Protein 2YD4 (pdb70)

Organism: Gallus gallus (NCBI:txid9031)

Sequence (203 aa):
ESPPVFIKKKPVDQIGVSSGGVASFVCCQATTGDPKPRVTTWNKKGKKVNSQRFETIEFDESAGAVLRIIQPLRTPRDENIIYECCVAQNPHGEVTVHAKLTVLRREDQLPPGFPNNIDMGPQLKVVERTRTATMLLCCAASGNPDPEITWFKKDFLPVDPSTSNGRIKQLRSGGLQIIESSEETDQGKYECCVASNSAGVRYSSPANLYVRVGTKHH

InterPro domains:
  IPR000242 Tyrosine-specific protein phosphatase, PTPase domain [PF00102] (984-1215)
  IPR000242 Tyrosine-specific protein phosphatase, PTPase domain [PF00102] (1273-1506)
  IPR000242 Tyrosine-specific protein phosphatase, PTPase domain [PR00700] (1013-1020)
  IPR000242 Tyrosine-specific protein phosphatase, PTPase domain [PR00700] (1029-1049)
  IPR000242 Tyrosine-specific protein phosphatase, PTPase domain [PR00700] (1113-1130)
  IPR000242 Tyrosine-specific protein phosphat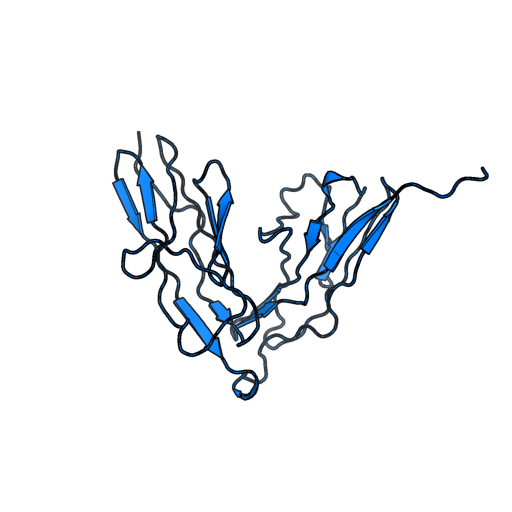ase, PTPase domain [PR00700] (1152-1170)
  IPR000242 Tyrosine-specific protein phosphatase, PTPase domain [PR00700] (1183-1198)
  IPR000242 Tyrosine-specific protein phosphatase, PTPase domain [PR00700] (1199-1209)
  IPR000242 Tyrosine-specific protein phosphatase, PTPase domain [PS50055] (961-1216)
  IPR000242 Tyrosine-specific protein phosphatase, PTPase domain [PS50055] (1248-1507)
  IPR000242 Tyrosine-specific protein phosphatase, PTPase domain [SM00194] (960-1218)
  IPR000242 Tyrosine-specific protein phosphatase, PTPase domain [SM00194] (1247-1509)
  IPR000387 Tyrosine-specific protein phosphatases domain [PS50056] (1136-1207)
  IPR000387 Tyrosine-specific protein phosphatases domain [PS50056] (1425-1498)
  IPR003595 Protein-tyrosine phosphatase, catalytic [SM00404] (1114-1215)
  IPR003595 Protein-tyrosine phosphatase, catalytic [SM00404] (1403-1506)
  IPR003598 Immunoglobulin subtype 2 [SM00408] (44-113)
  IPR003598 Immunoglobulin subtype 2 [SM00408] (146-213)
  IPR003598 Immunoglobulin subtype 2 [SM00408] (247-308)
  IPR003599 Immunoglobulin domain subtype [SM00409] (38-124)

B-factor: mean 21.72, std 9.52, range [9.99, 64.14]

Solvent-accessible surface area: 11300 Å² total; per-residue (Å²): 166,44,70,8,90,34,104,85,128,10,113,82,29,60,0,7,40,46,18,8,0,10,2,27,0,23,2,64,16,78,64,96,5,129,10,41,2,24,73,151,58,152,140,10,118,63,179,42,20,80,49,26,121,50,55,144,32,0,0,5,0,0,6,0,69,42,0,97,41,105,180,2,66,38,94,1,37,0,18,0,64,14,104,79,28,115,56,56,17,103,2,106,1,36,3,34,114,105,120,89,40,55,150,12,10,0,63,33,86,99,21,7,144,112,51,79,12,49,110,71,144,69,2,35,3,95,3,41,30,50,21,112,75,124,21,122,29,66,3,15,52,66,42,57,62,28,77,34,104,99,18,148,65,86,29,111,68,51,251,96,2,2,0,31,0,99,46,0,53,99,110,4,69,19,71,2,2,0,5,0,36,23,97,21,6,4,39,22,7,88,70,4,56,2,100,26,118,116,24,131,176,167,196

Nearest PDB structures (foldseek):
  2yd4-assembly1_A  TM=1.005E+00  e=1.988E-41  Gallus gallus
  2yd2-assembly1_A  TM=9.790E-01  e=3.067E-35  Homo sapiens
  3pxh-assembly1_A  TM=9.618E-01  e=5.107E-33  Mus musculus
  4pbx-assembly1_A  TM=9.703E-01  e=3.544E-33  Homo sapiens
  5xnp-assembly1_E  TM=9.482E-01  e=4.314E-31  Homo sapiens

Foldseek 3Di:
DFWKDKPAAWEAFEEEAQFKDKTKTAIQTVVGKAKAKDAPPHGDDDPQWDWDADDVRRMIMIMGGRDDPPVPFGKMWIWIDDPVDIDIHIYTYHYHYPVRQDQFPKDFPDFFAAAEEAFFAKDKTATAMGGVVGWDKWKDWQNHTDDCVPVVNQWDADPRGIIMGHGDDQVPWTKMWMWTDDPRGIGIDDIYTYHYDHDDDPD

Radius of gyration: 18.55 Å; Cα contacts (8 Å, |Δi|>4): 584; chains: 1; bounding box: 55×55×38 Å

Secondary structure (DSSP, 8-state):
-EEEEEEE----EEEETTS-EEEEEEEEEESPPEEEEEETTEE--SSSEEEEEEGGGTEEEEEE-S--TTTT-EEEEEEEEETTEEEEEEEEEEEE-GGG--TTS-EEEE----EEEETTS-EEE--EEE-SSPPEEEEEETTEE--GGGTTTSEEE-TTS-EEESS--GGG-EEEEEEEEETTEEEEPPPEEEEEEPPP---

CATH classification: 2.60.40.10 (+1 more: 2.60.40.10)

Structure (mmCIF, N/CA/C/O backbone):
data_2YD4
#
_entry.id   2YD4
#
_cell.length_a   104.745
_cell.length_b   104.745
_cell.length_c   94.610
_cell.angle_alpha   90.00
_cell.angle_beta   90.00
_cell.angle_gamma   90.00
#
_symmetry.space_group_name_H-M   'I 41 2 2'
#
loop_
_entity.id
_entity.type
_entity.pdbx_description
1 polymer 'PROTEIN-TYROSINE PHOSPHATASE CRYPALPHA1 ISOFORM'
2 non-polymer 'CHLORIDE ION'
3 non-polymer 'TRIETHYLENE GLYCOL'
4 non-polymer DI(HYDROXYETHYL)ETHER
5 non-polymer 'SULFATE ION'
6 water water
#
loop_
_atom_site.group_PDB
_atom_site.id
_atom_site.type_symbol
_atom_site.label_atom_id
_atom_site.label_alt_id
_atom_site.label_comp_id
_atom_site.label_asym_id
_atom_site.label_entity_id
_atom_site.label_seq_id
_atom_site.pdbx_PDB_ins_code
_atom_site.Cartn_x
_atom_site.Cartn_y
_atom_site.Cartn_z
_atom_site.occupancy
_atom_site.B_iso_or_equiv
_atom_site.auth_seq_id
_atom_site.auth_comp_id
_atom_site.auth_asym_id
_atom_site.auth_atom_id
_atom_site.pdbx_PDB_model_num
ATOM 1 N N . GLU A 1 4 ? -7.716 10.402 13.396 1.00 29.16 29 GLU A N 1
ATOM 2 C CA . GLU A 1 4 ? -6.794 9.843 14.429 1.00 26.65 29 GLU A CA 1
ATOM 3 C C . GLU A 1 4 ? -6.251 8.507 13.967 1.00 25.33 29 GLU A C 1
ATOM 4 O O . GLU A 1 4 ? -6.885 7.792 13.183 1.00 28.38 29 GLU A O 1
ATOM 10 N N . SER A 1 5 ? -5.096 8.126 14.487 1.00 20.85 30 SER A N 1
ATOM 11 C CA . SER A 1 5 ? -4.625 6.763 14.327 1.00 20.47 30 SER A CA 1
ATOM 12 C C . SER A 1 5 ? -3.489 6.451 15.299 1.00 17.57 30 SER A C 1
ATOM 13 O O . SER A 1 5 ? -2.739 7.352 15.667 1.00 17.58 30 SER A O 1
ATOM 16 N N . PRO A 1 6 ? -3.390 5.192 15.774 1.00 16.21 31 PRO A N 1
ATOM 17 C CA . PRO A 1 6 ? -2.287 4.812 16.655 1.00 14.78 31 PRO A CA 1
ATOM 18 C C . PRO A 1 6 ? -0.950 4.706 15.918 1.00 13.81 31 PRO A C 1
ATOM 19 O O . PRO A 1 6 ? -0.912 4.764 14.681 1.00 14.08 31 PRO A O 1
ATOM 23 N N . PRO A 1 7 ? 0.134 4.513 16.660 1.00 13.09 32 PRO A N 1
ATOM 24 C CA . PRO A 1 7 ? 1.428 4.408 15.992 1.00 12.62 32 PRO A CA 1
ATOM 25 C C . PRO A 1 7 ? 1.581 3.157 15.116 1.00 13.45 32 PRO A C 1
ATOM 26 O O . PRO A 1 7 ? 1.061 2.083 15.445 1.00 13.75 32 PRO A O 1
ATOM 30 N N . VAL A 1 8 ? 2.289 3.328 13.996 1.00 13.72 33 VAL A N 1
ATOM 31 C CA . VAL A 1 8 ? 2.674 2.271 13.070 1.00 15.21 33 VAL A CA 1
ATOM 32 C C . VAL A 1 8 ? 4.144 2.476 12.752 1.00 14.82 33 VAL A C 1
ATOM 33 O O . VAL A 1 8 ? 4.560 3.603 12.485 1.00 14.00 33 VAL A O 1
ATOM 37 N N . PHE A 1 9 ? 4.925 1.409 12.792 1.00 14.44 34 PHE A N 1
ATOM 38 C CA . PHE A 1 9 ? 6.350 1.522 12.449 1.00 14.19 34 PHE A CA 1
ATOM 39 C C . PHE A 1 9 ? 6.527 1.609 10.937 1.00 15.64 34 PHE A C 1
ATOM 40 O O . PHE A 1 9 ? 5.955 0.821 10.182 1.00 17.79 34 PHE A O 1
ATOM 48 N N . ILE A 1 10 ? 7.310 2.596 10.497 1.00 15.34 35 ILE A N 1
ATOM 49 C CA . ILE A 1 10 ? 7.670 2.736 9.094 1.00 16.55 35 ILE A CA 1
ATOM 50 C C . ILE A 1 10 ? 9.126 2.342 8.813 1.00 17.20 35 ILE A C 1
ATOM 51 O O . ILE A 1 10 ? 9.458 2.032 7.676 1.00 19.20 35 ILE A O 1
ATOM 56 N N . LYS A 1 11 ? 9.976 2.393 9.834 1.00 16.79 36 LYS A N 1
ATOM 57 C CA A LYS A 1 11 ? 11.298 1.763 9.780 0.50 17.38 36 LYS A CA 1
ATOM 58 C CA B LYS A 1 11 ? 11.299 1.776 9.783 0.50 16.82 36 LYS A CA 1
ATOM 59 C C . LYS A 1 11 ? 11.417 0.875 10.994 1.00 16.69 36 LYS A C 1
ATOM 60 O O . LYS A 1 11 ? 11.394 1.364 12.120 1.00 15.48 36 LYS A O 1
ATOM 71 N N . LYS A 1 12 ? 11.536 -0.434 10.744 1.00 17.15 37 LYS A N 1
ATOM 72 C CA . LYS A 1 12 ? 11.704 -1.419 11.800 1.00 17.69 37 LYS A CA 1
ATOM 73 C C . LYS A 1 12 ? 13.179 -1.745 11.888 1.00 17.15 37 LYS A C 1
ATOM 74 O O . LYS A 1 12 ? 13.804 -2.005 10.868 1.00 17.84 37 LYS A O 1
ATOM 80 N N . PRO A 1 13 ? 13.718 -1.777 13.107 1.00 16.60 38 PRO A N 1
ATOM 81 C CA . PRO A 1 13 ? 15.143 -2.086 13.239 1.00 16.83 38 PRO A CA 1
ATOM 82 C C . PRO A 1 13 ? 15.500 -3.514 12.888 1.00 19.27 38 PRO A C 1
ATOM 83 O O . PRO A 1 13 ? 14.710 -4.430 13.088 1.00 20.43 38 PRO A O 1
ATOM 87 N N . VAL A 1 14 ? 16.715 -3.670 12.383 1.00 19.65 39 VAL A N 1
ATOM 88 C CA . VAL A 1 14 ? 17.234 -4.914 11.844 1.00 22.31 39 VAL A CA 1
ATOM 89 C C . VAL A 1 14 ? 18.258 -5.494 12.827 1.00 22.03 39 VAL A C 1
ATOM 90 O O . VAL A 1 14 ? 18.961 -4.735 13.496 1.00 21.14 39 VAL A O 1
ATOM 94 N N . ASP A 1 15 ? 18.320 -6.816 12.945 1.00 22.81 40 ASP A N 1
ATOM 95 C CA . ASP A 1 15 ? 19.285 -7.451 13.854 1.00 23.50 40 ASP A CA 1
ATOM 96 C C . ASP A 1 15 ? 20.706 -7.107 13.407 1.00 23.81 40 ASP A C 1
ATOM 97 O O . ASP A 1 15 ? 20.952 -6.791 12.239 1.00 23.86 40 ASP A O 1
ATOM 102 N N . GLN A 1 16 ? 21.640 -7.122 14.342 1.00 21.91 41 GLN A N 1
ATOM 103 C CA . GLN A 1 16 ? 23.030 -6.808 14.031 1.00 21.56 41 GLN A CA 1
ATOM 104 C C . GLN A 1 16 ? 23.943 -7.847 14.666 1.00 20.74 41 GLN A C 1
ATOM 105 O O . GLN A 1 16 ? 23.806 -8.154 15.853 1.00 19.83 41 GLN A O 1
ATOM 111 N N . ILE A 1 17 ? 24.868 -8.371 13.871 1.00 20.05 42 ILE A N 1
ATOM 112 C CA . ILE A 1 17 ? 25.986 -9.149 14.360 1.00 20.15 42 ILE A CA 1
ATOM 113 C C . ILE A 1 17 ? 27.237 -8.279 14.183 1.00 19.79 42 ILE A C 1
ATOM 114 O O . ILE A 1 17 ? 27.757 -8.157 13.088 1.00 20.24 42 ILE A O 1
ATOM 119 N N . GLY A 1 18 ? 27.716 -7.686 15.261 1.00 19.28 43 GLY A N 1
ATOM 120 C CA . GLY A 1 18 ? 28.893 -6.794 15.184 1.00 19.11 43 GLY A CA 1
ATOM 121 C C . GLY A 1 18 ? 30.152 -7.413 15.750 1.00 20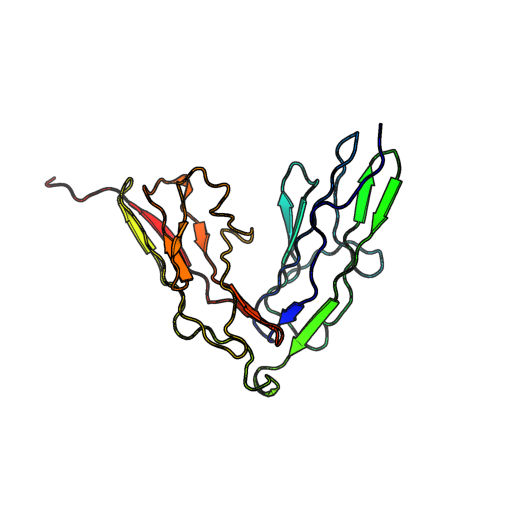.30 43 GLY A C 1
ATOM 122 O O . GLY A 1 18 ? 30.178 -8.585 16.144 1.00 20.75 43 GLY A O 1
ATOM 123 N N . VAL A 1 19 ? 31.218 -6.618 15.764 1.00 19.69 44 VAL A N 1
ATOM 124 C CA . VAL A 1 19 ? 32.531 -7.089 16.208 1.00 20.66 44 VAL A CA 1
ATOM 125 C C . VAL A 1 19 ? 32.970 -6.282 17.433 1.00 19.77 44 VAL A C 1
ATOM 126 O O . VAL A 1 19 ? 32.823 -5.054 17.472 1.00 18.64 44 VAL A O 1
ATOM 130 N N A SER A 1 20 ? 33.501 -6.983 18.431 0.50 20.74 45 SER A N 1
ATOM 131 N N B SER A 1 20 ? 33.488 -6.970 18.445 0.50 20.87 45 SER A N 1
ATOM 132 C CA A SER A 1 20 ? 33.999 -6.357 19.653 0.50 20.89 45 SER A CA 1
ATOM 133 C CA B SER A 1 20 ? 33.896 -6.294 19.671 0.50 21.01 45 SER A CA 1
ATOM 134 C C A SER A 1 20 ? 34.930 -5.186 19.317 0.50 20.70 45 SER A C 1
ATOM 135 C C B SER A 1 20 ? 34.907 -5.195 19.339 0.50 20.83 45 SER A C 1
ATOM 136 O O A SER A 1 20 ? 35.788 -5.313 18.440 0.50 21.10 45 SER A O 1
ATOM 137 O O B SER A 1 20 ? 35.793 -5.380 18.499 0.50 21.28 45 SER A O 1
ATOM 142 N N . GLY A 1 21 ? 34.733 -4.052 19.995 1.00 20.09 46 GLY A N 1
ATOM 143 C CA . GLY A 1 21 ? 35.519 -2.858 19.740 1.00 20.55 46 GLY A CA 1
ATOM 144 C C . GLY A 1 21 ? 34.915 -1.947 18.689 1.00 19.89 46 GLY A C 1
ATOM 145 O O . GLY A 1 21 ? 35.298 -0.782 18.584 1.00 20.38 46 GLY A O 1
ATOM 146 N N . GLY A 1 22 ? 33.960 -2.466 17.910 1.00 19.30 47 GLY A N 1
ATOM 147 C CA . GLY A 1 22 ? 33.349 -1.733 16.799 1.00 18.34 47 GLY A CA 1
ATOM 148 C C . GLY A 1 22 ? 32.084 -0.988 17.178 1.00 16.77 47 GLY A C 1
ATOM 149 O O . GLY A 1 22 ? 31.932 -0.560 18.317 1.00 16.47 47 GLY A O 1
ATOM 150 N N . VAL A 1 23 ? 31.193 -0.820 16.202 1.00 16.21 48 VAL A N 1
ATOM 151 C CA . VAL A 1 23 ? 29.958 -0.072 16.350 1.00 15.03 48 VAL A CA 1
ATOM 152 C C . VAL A 1 23 ? 28.820 -0.943 15.834 1.00 15.55 48 VAL A C 1
ATOM 153 O O . VAL A 1 23 ? 29.018 -1.755 14.929 1.00 16.04 48 VAL A O 1
ATOM 157 N N . ALA A 1 24 ? 27.659 -0.790 16.450 1.00 15.65 49 ALA A N 1
ATOM 158 C CA . ALA A 1 24 ? 26.378 -1.227 15.862 1.00 15.24 49 ALA A CA 1
ATOM 159 C C . ALA A 1 24 ? 25.360 -0.106 16.015 1.00 15.25 49 ALA A C 1
ATOM 160 O O . ALA A 1 24 ? 25.366 0.634 17.024 1.00 14.72 49 ALA A O 1
ATOM 162 N N . SER A 1 25 ? 24.480 0.019 15.011 1.00 14.62 50 SER A N 1
ATOM 163 C CA . SER A 1 25 ? 23.404 0.980 15.027 1.00 14.38 50 SER A CA 1
ATOM 164 C C . SER A 1 25 ? 22.103 0.276 14.678 1.00 14.54 50 SER A C 1
ATOM 165 O O . SER A 1 25 ? 22.086 -0.628 13.834 1.00 16.38 50 SER A O 1
ATOM 168 N N . PHE A 1 26 ? 21.039 0.711 15.321 1.00 13.55 51 PHE A N 1
ATOM 169 C CA . PHE A 1 26 ? 19.680 0.280 15.012 1.00 14.39 51 PHE A CA 1
ATOM 170 C C . PHE A 1 26 ? 18.842 1.491 14.716 1.00 14.26 51 PHE A C 1
ATOM 171 O O . PHE A 1 26 ? 18.921 2.504 15.439 1.00 13.99 51 PHE A O 1
ATOM 179 N N . VAL A 1 27 ? 18.000 1.407 13.685 1.00 13.82 52 VAL A N 1
ATOM 180 C CA . VAL A 1 27 ? 17.222 2.574 13.285 1.00 13.88 52 VAL A CA 1
ATOM 181 C C . VAL A 1 27 ? 15.741 2.232 13.389 1.00 13.56 52 VAL A C 1
ATOM 182 O O . VAL A 1 27 ? 15.314 1.175 12.918 1.00 15.46 52 VAL A O 1
ATOM 186 N N . CYS A 1 28 ? 14.977 3.124 13.997 1.00 13.02 53 CYS A N 1
ATOM 187 C CA A CYS A 1 28 ? 13.562 2.932 14.237 0.50 11.73 53 CYS A CA 1
ATOM 188 C CA B CYS A 1 28 ? 13.535 2.905 14.098 0.50 13.93 53 CYS A CA 1
ATOM 189 C C . CYS A 1 28 ? 12.781 4.202 13.933 1.00 12.94 53 CYS A C 1
ATOM 190 O O . CYS A 1 28 ? 13.214 5.281 14.343 1.00 11.95 53 CYS A O 1
ATOM 195 N N . GLN A 1 29 ? 11.634 4.106 13.275 1.00 12.11 54 GLN A N 1
ATOM 196 C CA . GLN A 1 29 ? 10.828 5.290 13.012 1.00 12.16 54 GLN A CA 1
ATOM 197 C C . GLN A 1 29 ? 9.355 4.911 12.890 1.00 12.51 54 GLN A C 1
ATOM 198 O O . GLN A 1 29 ? 9.032 3.839 12.370 1.00 13.70 54 GLN A O 1
ATOM 204 N N . ALA A 1 30 ? 8.484 5.786 13.364 1.00 12.01 55 ALA A N 1
ATOM 205 C CA . ALA A 1 30 ? 7.050 5.519 13.355 1.00 12.50 55 ALA A CA 1
ATOM 206 C C . ALA A 1 30 ? 6.265 6.709 12.869 1.00 12.72 55 ALA A C 1
ATOM 207 O O . ALA A 1 30 ? 6.772 7.839 12.844 1.00 12.51 55 ALA A O 1
ATOM 209 N N A THR A 1 31 ? 5.026 6.449 12.445 0.50 12.99 56 THR A N 1
ATOM 210 N N B THR A 1 31 ? 5.023 6.435 12.465 0.50 13.07 56 THR A N 1
ATOM 211 C CA A THR A 1 31 ? 4.052 7.480 12.115 0.50 13.51 56 THR A CA 1
ATOM 212 C CA B THR A 1 31 ? 4.045 7.434 12.074 0.50 13.66 56 THR A CA 1
ATOM 213 C C A THR A 1 31 ? 2.748 7.183 12.842 0.50 13.65 56 THR A C 1
ATOM 214 C C B THR A 1 31 ? 2.796 7.238 12.935 0.50 13.68 56 THR A C 1
ATOM 215 O O A THR A 1 31 ? 2.574 6.091 13.393 0.50 14.06 56 THR A O 1
ATOM 216 O O B THR A 1 31 ? 2.735 6.294 13.730 0.50 13.99 56 THR A O 1
ATOM 223 N N . GLY A 1 32 ? 1.832 8.144 12.806 1.00 14.08 57 GLY A N 1
ATOM 224 C CA . GLY A 1 32 ? 0.576 8.076 13.551 1.00 14.24 57 GLY A CA 1
ATOM 225 C C . GLY A 1 32 ? -0.073 9.441 13.548 1.00 15.03 57 GLY A C 1
ATOM 226 O O . GLY A 1 32 ? 0.521 10.388 13.057 1.00 14.69 57 GLY A O 1
ATOM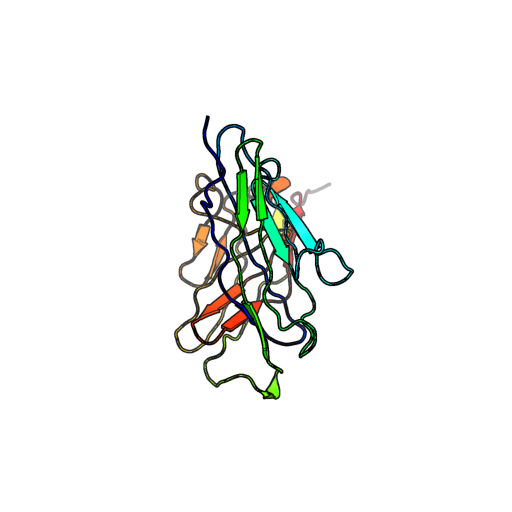 227 N N . ASP A 1 33 ? -1.273 9.545 14.098 1.00 15.21 58 ASP A N 1
ATOM 228 C CA . ASP A 1 33 ? -1.955 10.828 14.211 1.00 16.51 58 ASP A CA 1
ATOM 229 C C . ASP A 1 33 ? -2.645 10.970 15.560 1.00 16.41 58 ASP A C 1
ATOM 230 O O . ASP A 1 33 ? -3.685 10.326 15.816 1.00 16.54 58 ASP A O 1
ATOM 235 N N . PRO A 1 34 ? -2.104 11.816 16.453 1.00 15.73 59 PRO A N 1
ATOM 236 C CA . PRO A 1 34 ? -0.926 12.679 16.342 1.00 15.77 59 PRO A CA 1
ATOM 237 C C . PRO A 1 34 ? 0.383 11.926 16.064 1.00 14.62 59 PRO A C 1
ATOM 238 O O . PRO A 1 34 ? 0.535 10.736 16.382 1.00 13.84 59 PRO A O 1
ATOM 242 N N . LYS A 1 35 ? 1.351 12.644 15.485 1.00 13.42 60 LYS A N 1
ATOM 243 C CA . LYS A 1 35 ? 2.662 12.102 15.215 1.00 12.87 60 LYS A CA 1
ATOM 244 C C . LYS A 1 35 ? 3.263 11.548 16.510 1.00 11.52 60 LYS A C 1
ATOM 245 O O . LYS A 1 35 ? 3.190 12.204 17.532 1.00 11.90 60 LYS A O 1
ATOM 251 N N . PRO A 1 36 ? 3.816 10.331 16.473 1.00 11.48 61 PRO A N 1
ATOM 252 C CA . PRO A 1 36 ? 4.292 9.694 17.696 1.00 11.37 61 PRO A CA 1
ATOM 253 C C . PRO A 1 36 ? 5.713 10.097 18.074 1.00 11.69 61 PRO A C 1
ATOM 254 O O . PRO A 1 36 ? 6.376 10.814 17.297 1.00 11.52 61 PRO A O 1
ATOM 258 N N . ARG A 1 37 ? 6.140 9.662 19.255 1.00 11.28 62 ARG A N 1
ATOM 259 C CA . ARG A 1 37 ? 7.573 9.585 19.575 1.00 10.85 62 ARG A CA 1
ATOM 260 C C . ARG A 1 37 ? 8.007 8.138 19.540 1.00 11.47 62 ARG A C 1
ATOM 261 O O . ARG A 1 37 ? 7.180 7.240 19.674 1.00 11.11 62 ARG A O 1
ATOM 269 N N . VAL A 1 38 ? 9.302 7.900 19.340 1.00 10.84 63 VAL A N 1
ATOM 270 C CA . VAL A 1 38 ? 9.880 6.602 19.571 1.00 11.24 63 VAL A CA 1
ATOM 271 C C . VAL A 1 38 ? 11.002 6.704 20.604 1.00 11.96 63 VAL A C 1
ATOM 272 O O . VAL A 1 38 ? 11.647 7.761 20.740 1.00 12.30 63 VAL A O 1
ATOM 276 N N A THR A 1 39 ? 11.216 5.612 21.339 0.50 10.94 64 THR A N 1
ATOM 277 N N B THR A 1 39 ? 11.201 5.631 21.345 0.50 11.80 64 THR A N 1
ATOM 278 C CA A THR A 1 39 ? 12.150 5.558 22.480 0.50 11.01 64 THR A CA 1
ATOM 279 C CA B THR A 1 39 ? 12.286 5.579 22.295 0.50 12.39 64 THR A CA 1
ATOM 280 C C A THR A 1 39 ? 12.779 4.161 22.607 0.50 11.53 64 THR A C 1
ATOM 281 C C B THR A 1 39 ? 12.837 4.180 22.333 0.50 12.34 64 THR A C 1
ATOM 282 O O A THR A 1 39 ? 12.080 3.145 22.655 0.50 11.64 64 THR A O 1
ATOM 283 O O B THR A 1 39 ? 12.167 3.210 21.979 0.50 12.53 64 THR A O 1
ATOM 290 N N . TRP A 1 40 ? 14.106 4.10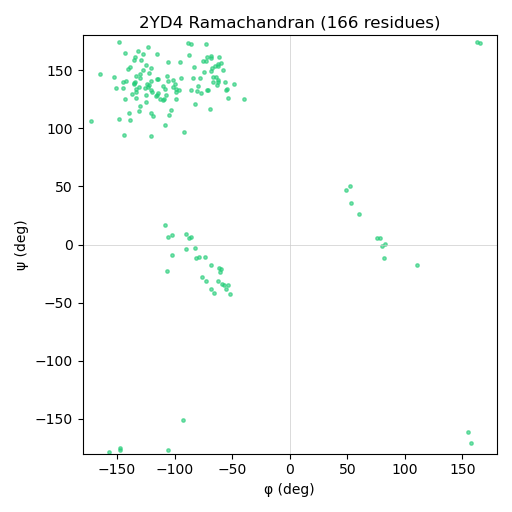9 22.701 1.00 11.57 65 TRP A N 1
ATOM 291 C CA . TRP A 1 40 ? 14.800 2.834 22.897 1.00 12.25 65 TRP A CA 1
ATOM 292 C C . TRP A 1 40 ? 14.909 2.443 24.363 1.00 14.01 65 TRP A C 1
ATOM 293 O O . TRP A 1 40 ? 15.322 3.252 25.225 1.00 14.22 65 TRP A O 1
ATOM 304 N N . ASN A 1 41 ? 14.589 1.171 24.637 1.00 14.39 66 ASN A N 1
ATOM 305 C CA . ASN A 1 41 ? 14.587 0.593 25.972 1.00 16.19 66 ASN A CA 1
ATOM 306 C C . ASN A 1 41 ? 15.285 -0.762 25.906 1.00 16.82 66 ASN A C 1
ATOM 307 O O . ASN A 1 41 ? 15.439 -1.344 24.829 1.00 16.08 66 ASN A O 1
ATOM 312 N N . LYS A 1 42 ? 15.702 -1.238 27.062 1.00 18.29 67 LYS A N 1
ATOM 313 C CA . LYS A 1 42 ? 16.155 -2.606 27.221 1.00 21.21 67 LYS A CA 1
ATOM 314 C C . LYS A 1 42 ? 15.403 -3.168 28.419 1.00 23.77 67 LYS A C 1
ATOM 315 O O . LYS A 1 42 ? 15.503 -2.624 29.526 1.00 24.32 67 LYS A O 1
ATOM 321 N N . LYS A 1 43 ? 14.608 -4.223 28.192 1.00 24.82 68 LYS A N 1
ATOM 322 C CA . LYS A 1 43 ? 13.788 -4.826 29.248 1.00 28.34 68 LYS A CA 1
ATOM 323 C C . LYS A 1 43 ? 13.003 -3.758 30.004 1.00 27.25 68 LYS A C 1
ATOM 324 O O . LYS A 1 43 ? 13.004 -3.729 31.233 1.00 29.56 68 LYS A O 1
ATOM 330 N N . GLY A 1 44 ? 12.378 -2.857 29.261 1.00 26.92 69 GLY A N 1
ATOM 331 C CA . GLY A 1 44 ? 11.518 -1.824 29.840 1.00 27.32 69 GLY A CA 1
ATOM 332 C C . GLY A 1 44 ? 12.211 -0.593 30.433 1.00 28.03 69 GLY A C 1
ATOM 333 O O . GLY A 1 44 ? 11.520 0.319 30.914 1.00 30.88 69 GLY A O 1
ATOM 334 N N . LYS A 1 45 ? 13.545 -0.556 30.405 1.00 25.98 70 LYS A N 1
ATOM 335 C CA . LYS A 1 45 ? 14.319 0.545 31.008 1.00 26.12 70 LYS A CA 1
ATOM 336 C C . LYS A 1 45 ? 14.951 1.374 29.906 1.00 23.13 70 LYS A C 1
ATOM 337 O O . LYS A 1 45 ? 15.492 0.821 28.955 1.00 20.56 70 LYS A O 1
ATOM 343 N N . LYS A 1 46 ? 14.893 2.698 30.034 1.00 21.87 71 LYS A N 1
ATOM 344 C CA . LYS A 1 46 ? 15.481 3.567 29.018 1.00 19.46 71 LYS A CA 1
ATOM 345 C C . LYS A 1 46 ? 16.950 3.203 28.782 1.00 19.04 71 LYS A C 1
ATOM 346 O O . LYS A 1 46 ? 17.709 3.029 29.733 1.00 21.35 71 LYS A O 1
ATOM 352 N N . VAL A 1 47 ? 17.323 3.103 27.517 1.00 18.56 72 VAL A N 1
ATOM 353 C CA . VAL A 1 47 ? 18.720 2.941 27.120 1.00 18.61 72 VAL A CA 1
ATOM 354 C C . VAL A 1 47 ? 19.438 4.296 27.098 1.00 19.25 72 VAL A C 1
ATOM 355 O O . VAL A 1 47 ? 19.032 5.193 26.367 1.00 17.31 72 VAL A O 1
ATOM 359 N N . ASN A 1 48 ? 20.501 4.414 27.899 1.00 19.42 73 ASN A N 1
ATOM 360 C CA . ASN A 1 48 ? 21.301 5.646 27.978 1.00 19.97 73 ASN A CA 1
ATOM 361 C C . ASN A 1 48 ? 22.541 5.407 28.823 1.00 19.79 73 ASN A C 1
ATOM 362 O O . ASN A 1 48 ? 22.461 5.310 30.051 1.00 21.20 73 ASN A O 1
ATOM 367 N N . SER A 1 49 ? 23.700 5.320 28.195 1.00 19.34 74 SER A N 1
ATOM 368 C CA . SER A 1 49 ? 24.913 5.141 28.942 1.00 20.64 74 SER A CA 1
ATOM 369 C C . SER A 1 49 ? 26.109 5.623 28.128 1.00 20.07 74 SER A C 1
ATOM 370 O O . SER A 1 49 ? 25.943 6.114 27.005 1.00 18.07 74 SER A O 1
ATOM 373 N N . GLN A 1 50 ? 27.302 5.493 28.697 1.00 22.16 75 GLN A N 1
ATOM 374 C CA . GLN A 1 50 ? 28.515 5.977 28.028 1.00 23.07 75 GLN A CA 1
ATOM 375 C C . GLN A 1 50 ? 28.683 5.373 26.626 1.00 21.45 75 GLN A C 1
ATOM 376 O O . GLN A 1 50 ? 29.113 6.059 25.671 1.00 20.75 75 GLN A O 1
ATOM 382 N N . ARG A 1 51 ? 28.339 4.091 26.494 1.00 19.43 76 ARG A N 1
ATOM 383 C CA . ARG A 1 51 ? 28.524 3.367 25.237 1.00 17.84 76 ARG A CA 1
ATOM 384 C C . ARG A 1 51 ? 27.234 3.201 24.437 1.00 16.13 76 ARG A C 1
ATOM 385 O O . ARG A 1 51 ? 27.282 2.822 23.270 1.00 16.30 76 ARG A O 1
ATOM 393 N N . PHE A 1 52 ? 26.089 3.546 25.024 1.00 15.40 77 PHE A N 1
ATOM 394 C CA . PHE A 1 52 ? 24.799 3.410 24.360 1.00 14.94 77 PHE A CA 1
ATOM 395 C C . PHE A 1 52 ? 24.142 4.769 24.219 1.00 13.90 77 PHE A C 1
ATOM 396 O O . PHE A 1 52 ? 23.753 5.384 25.217 1.00 14.45 77 PHE A O 1
ATOM 404 N N . GLU A 1 53 ? 24.054 5.251 22.994 1.00 12.64 78 GLU A N 1
ATOM 405 C CA . GLU A 1 53 ? 23.551 6.578 22.737 1.00 12.58 78 GLU A CA 1
ATOM 406 C C . GLU A 1 53 ? 22.370 6.526 21.776 1.00 12.12 78 GLU A C 1
ATOM 407 O O . GLU A 1 53 ? 22.443 5.888 20.712 1.00 13.56 78 GLU A O 1
ATOM 413 N N . THR A 1 54 ? 21.330 7.290 22.104 1.00 12.17 79 THR A N 1
ATOM 414 C CA . THR A 1 54 ? 20.246 7.498 21.208 1.00 12.17 79 THR A CA 1
ATOM 415 C C . THR A 1 54 ? 20.339 8.840 20.512 1.00 12.21 79 THR A C 1
ATOM 416 O O . THR A 1 54 ? 20.706 9.858 21.121 1.00 14.29 79 THR A O 1
ATOM 420 N N . ILE A 1 55 ? 20.094 8.804 19.205 1.00 11.43 80 ILE A N 1
ATOM 421 C CA . ILE A 1 55 ? 20.080 10.016 18.405 1.00 11.98 80 ILE A CA 1
ATOM 422 C C . ILE A 1 55 ? 18.698 10.147 17.771 1.00 11.42 80 ILE A C 1
ATOM 423 O O . ILE A 1 55 ? 18.311 9.347 16.886 1.00 11.96 80 ILE A O 1
ATOM 428 N N . GLU A 1 56 ? 17.968 11.155 18.193 1.00 11.15 81 GLU A N 1
ATOM 429 C CA . GLU A 1 56 ? 16.603 11.347 17.692 1.00 10.65 81 GLU A CA 1
ATOM 430 C C . GLU A 1 56 ? 16.629 12.065 16.376 1.00 11.59 81 GLU A C 1
ATOM 431 O O . GLU A 1 56 ? 17.507 12.901 16.107 1.00 11.99 81 GLU A O 1
ATOM 437 N N . PHE A 1 57 ? 15.596 11.814 15.576 1.00 11.32 82 PHE A N 1
ATOM 438 C CA . PHE A 1 57 ? 15.354 12.566 14.379 1.00 11.97 82 PHE A CA 1
ATOM 439 C C . PHE A 1 57 ? 13.849 12.649 14.121 1.00 12.24 82 PHE A C 1
ATOM 440 O O . PHE A 1 57 ? 13.069 12.073 14.858 1.00 11.48 82 PHE A O 1
ATOM 448 N N . ASP A 1 58 ? 13.469 13.416 13.098 1.00 13.17 83 ASP A N 1
ATOM 449 C CA . ASP A 1 58 ? 12.044 13.511 12.725 1.00 13.43 83 ASP A CA 1
ATOM 450 C C . ASP A 1 58 ? 11.135 13.862 13.899 1.00 13.32 83 ASP A C 1
ATOM 451 O O . ASP A 1 58 ? 10.114 13.204 14.115 1.00 11.76 83 ASP A O 1
ATOM 456 N N . GLU A 1 59 ? 11.497 14.925 14.641 1.00 12.52 84 GLU A N 1
ATOM 457 C CA . GLU A 1 59 ? 10.693 15.431 15.753 1.00 13.07 84 GLU A CA 1
ATOM 458 C C . GLU A 1 59 ? 10.494 14.389 16.845 1.00 11.26 84 GLU A C 1
ATOM 459 O O . GLU A 1 59 ? 9.532 14.454 17.586 1.00 11.51 84 GLU A O 1
ATOM 465 N N . SER A 1 60 ? 11.448 13.456 16.927 1.00 10.78 85 SER A N 1
ATOM 466 C CA . SER A 1 60 ? 11.507 12.300 17.843 1.00 10.63 85 SER A CA 1
ATOM 467 C C . SER A 1 60 ? 10.637 11.110 17.445 1.00 10.32 85 SER A C 1
ATOM 468 O O . SER A 1 60 ? 10.626 10.131 18.165 1.00 10.55 85 SER A O 1
ATOM 471 N N . ALA A 1 61 ? 10.009 11.181 16.272 1.00 10.13 86 ALA A N 1
ATOM 472 C CA . ALA A 1 61 ? 9.327 9.989 15.694 1.00 9.99 86 ALA A CA 1
ATOM 473 C C . ALA A 1 61 ? 10.341 8.982 15.152 1.00 10.54 86 ALA A C 1
ATOM 474 O O . ALA A 1 61 ? 9.979 7.857 14.805 1.00 11.07 86 ALA A O 1
ATOM 476 N N . GLY A 1 62 ? 11.620 9.386 15.068 1.00 10.59 87 GLY A N 1
ATOM 477 C CA . GLY A 1 62 ? 12.731 8.528 14.695 1.00 10.92 87 GLY A CA 1
ATOM 478 C C . GLY A 1 62 ? 13.801 8.490 15.775 1.00 11.38 87 GLY A C 1
ATOM 479 O O . GLY A 1 62 ? 14.019 9.468 16.487 1.00 10.84 87 GLY A O 1
ATOM 480 N N . ALA A 1 63 ? 14.474 7.351 15.908 1.00 11.58 88 ALA A N 1
ATOM 481 C CA . ALA A 1 63 ? 15.645 7.265 16.776 1.00 11.88 88 ALA A CA 1
ATOM 482 C C . ALA A 1 63 ? 16.633 6.223 16.306 1.00 12.20 88 ALA A C 1
ATOM 483 O O . ALA A 1 63 ? 16.286 5.076 16.013 1.00 11.45 88 ALA A O 1
ATOM 485 N N . VAL A 1 64 ? 17.901 6.625 16.304 1.0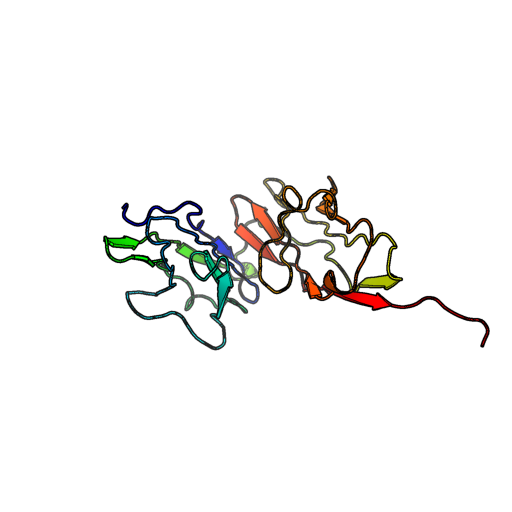0 11.84 89 VAL A N 1
ATOM 486 C CA . VAL A 1 64 ? 18.985 5.696 16.123 1.00 12.71 89 VAL A CA 1
ATOM 487 C C . VAL A 1 64 ? 19.531 5.299 17.489 1.00 13.12 89 VAL A C 1
ATOM 488 O O . VAL A 1 64 ? 19.758 6.186 18.321 1.00 13.59 89 VAL A O 1
ATOM 492 N N . LEU A 1 65 ? 19.729 3.992 17.710 1.00 11.91 90 LEU A N 1
ATOM 493 C CA . LEU A 1 65 ? 20.442 3.489 18.852 1.00 12.62 90 LEU A CA 1
ATOM 494 C C . LEU A 1 65 ? 21.829 3.077 18.373 1.00 12.99 90 LEU A C 1
ATOM 495 O O . LEU A 1 65 ? 21.966 2.180 17.509 1.00 13.15 90 LEU A O 1
ATOM 500 N N . ARG A 1 66 ? 22.837 3.771 18.894 1.00 12.48 91 ARG A N 1
ATOM 501 C CA . ARG A 1 66 ? 24.237 3.510 18.572 1.00 12.47 91 ARG A CA 1
ATOM 502 C C . ARG A 1 66 ? 24.956 2.945 19.781 1.00 12.59 91 ARG A C 1
ATOM 503 O O . ARG A 1 66 ? 24.823 3.461 20.906 1.00 14.29 91 ARG A O 1
ATOM 511 N N A ILE A 1 67 ? 25.686 1.848 19.576 0.50 13.43 92 ILE A N 1
ATOM 512 N N B ILE A 1 67 ? 25.755 1.905 19.547 0.50 13.50 92 ILE A N 1
ATOM 513 C CA A ILE A 1 67 ? 26.516 1.276 20.610 0.50 13.90 92 ILE A CA 1
ATOM 514 C CA B ILE A 1 67 ? 26.504 1.245 20.587 0.50 14.00 92 ILE A CA 1
ATOM 515 C C A ILE A 1 67 ? 27.952 1.328 20.121 0.50 14.15 92 ILE A C 1
ATOM 516 C C B ILE A 1 67 ? 27.972 1.221 20.175 0.50 14.26 92 ILE A C 1
ATOM 517 O O A ILE A 1 67 ? 28.259 0.878 19.019 0.50 13.88 92 ILE A O 1
ATOM 518 O O B ILE A 1 67 ? 28.327 0.580 19.189 0.50 13.99 92 ILE A O 1
ATOM 527 N N . GLN A 1 68 ? 28.822 1.899 20.946 1.00 14.78 93 GLN A N 1
ATOM 528 C CA . GLN A 1 68 ? 30.238 2.024 20.618 1.00 15.14 93 GLN A CA 1
ATOM 529 C C . GLN A 1 68 ? 31.016 2.315 21.886 1.00 16.07 93 GLN A C 1
ATOM 530 O O . GLN A 1 68 ? 30.631 3.218 22.607 1.00 16.93 93 GLN A O 1
ATOM 536 N N . PRO A 1 69 ? 32.139 1.620 22.118 1.00 17.29 94 PRO A N 1
ATOM 537 C CA . PRO A 1 69 ? 32.617 0.447 21.396 1.00 17.79 94 PRO A CA 1
ATOM 538 C C . PRO A 1 69 ? 31.842 -0.789 21.869 1.00 18.30 94 PRO A C 1
ATOM 539 O O . PRO A 1 69 ? 31.557 -0.916 23.060 1.00 18.64 94 PRO A O 1
ATOM 543 N N . LEU A 1 70 ? 31.542 -1.712 20.960 1.00 18.13 95 LEU A N 1
ATOM 544 C CA . LEU A 1 70 ? 30.841 -2.941 21.329 1.00 18.42 95 LEU A CA 1
ATOM 545 C C . LEU A 1 70 ? 31.662 -3.799 22.317 1.00 20.14 95 LEU A C 1
ATOM 546 O O . LEU A 1 70 ? 32.890 -3.915 22.191 1.00 20.16 95 LEU A O 1
ATOM 551 N N . ARG A 1 71 ? 30.968 -4.385 23.294 1.00 21.50 96 ARG A N 1
ATOM 552 C CA . ARG A 1 71 ? 31.568 -5.268 24.270 1.00 24.27 96 ARG A CA 1
ATOM 553 C C . ARG A 1 71 ? 30.824 -6.601 24.285 1.00 24.46 96 ARG A C 1
ATOM 554 O O . ARG A 1 71 ? 29.590 -6.624 24.263 1.00 22.93 96 ARG A O 1
ATOM 562 N N . THR A 1 72 ? 31.577 -7.696 24.298 1.00 25.51 97 THR A N 1
ATOM 563 C CA . THR A 1 72 ? 30.990 -9.032 24.375 1.00 26.97 97 THR A CA 1
ATOM 564 C C . THR A 1 72 ? 31.509 -9.803 25.606 1.00 28.26 97 THR A C 1
ATOM 565 O O . THR A 1 72 ? 32.724 -9.802 25.884 1.00 27.76 97 THR A O 1
ATOM 569 N N . PRO A 1 73 ? 30.606 -10.517 26.319 1.00 28.72 98 PRO A N 1
ATOM 570 C CA . PRO A 1 73 ? 29.190 -10.778 25.994 1.00 28.44 98 PRO A CA 1
ATOM 571 C C . PRO A 1 73 ? 28.155 -9.767 26.508 1.00 27.49 98 PRO A C 1
ATOM 572 O O . PRO A 1 73 ? 26.963 -9.907 26.196 1.00 26.46 98 PRO A O 1
ATOM 576 N N . ARG A 1 74 ? 28.577 -8.766 27.278 1.00 28.11 99 ARG A N 1
ATOM 577 C CA . ARG A 1 74 ? 27.616 -7.947 28.025 1.00 28.96 99 ARG A CA 1
ATOM 578 C C . ARG A 1 74 ? 26.572 -7.236 27.176 1.00 25.86 99 ARG A C 1
ATOM 579 O O . ARG A 1 74 ? 25.438 -7.061 27.608 1.00 26.00 99 ARG A O 1
ATOM 587 N N . ASP A 1 75 ? 26.936 -6.812 25.972 1.00 23.43 100 ASP A N 1
ATOM 588 C CA . ASP A 1 75 ? 25.993 -6.075 25.123 1.00 21.43 100 ASP A CA 1
ATOM 589 C C . ASP A 1 75 ? 25.034 -6.975 24.365 1.00 21.03 100 ASP A C 1
ATOM 590 O O . ASP A 1 75 ? 24.101 -6.465 23.754 1.00 20.37 100 ASP A O 1
ATOM 595 N N . GLU A 1 76 ? 25.279 -8.284 24.352 1.00 22.02 101 GLU A N 1
ATOM 596 C CA . GLU A 1 76 ? 24.405 -9.195 23.613 1.00 22.38 101 GLU A CA 1
ATOM 597 C C . GLU A 1 76 ? 23.051 -9.263 24.304 1.00 22.79 101 GLU A C 1
ATOM 598 O O . GLU A 1 76 ? 22.933 -9.737 25.443 1.00 24.53 101 GLU A O 1
ATOM 604 N N . ASN A 1 77 ? 22.028 -8.808 23.593 1.00 21.94 102 ASN A N 1
ATOM 605 C CA . ASN A 1 77 ? 20.706 -8.637 24.169 1.00 22.60 102 ASN A CA 1
ATOM 606 C C . ASN A 1 77 ? 19.717 -8.277 23.082 1.00 20.60 102 ASN A C 1
ATOM 607 O O . ASN A 1 77 ? 20.101 -7.942 21.945 1.00 19.05 102 ASN A O 1
ATOM 612 N N A ILE A 1 78 ? 18.440 -8.321 23.448 0.50 20.47 103 ILE A N 1
ATOM 613 N N B ILE A 1 78 ? 18.437 -8.345 23.441 0.50 20.59 103 ILE A N 1
ATOM 614 C CA A ILE A 1 78 ? 17.374 -7.793 22.631 0.50 18.94 103 ILE A CA 1
ATOM 615 C CA B ILE A 1 78 ? 17.365 -7.791 22.644 0.50 19.09 103 ILE A CA 1
ATOM 616 C C A ILE A 1 78 ? 17.062 -6.385 23.118 0.50 18.13 103 ILE A C 1
ATOM 617 C C B ILE A 1 78 ? 17.121 -6.367 23.122 0.50 18.22 103 ILE A C 1
ATOM 618 O O A ILE A 1 78 ? 16.953 -6.152 24.328 0.50 18.27 103 ILE A O 1
ATOM 619 O O B ILE A 1 78 ? 17.124 -6.103 24.329 0.50 18.42 103 ILE A O 1
ATOM 628 N N . TYR A 1 79 ? 16.923 -5.464 22.172 1.00 16.79 104 TYR A N 1
ATOM 629 C CA . TYR A 1 79 ? 16.598 -4.058 22.455 1.00 15.88 104 TYR A CA 1
ATOM 630 C C . TYR A 1 79 ? 15.217 -3.723 21.876 1.00 15.71 104 TYR A C 1
ATOM 631 O O . TYR A 1 79 ? 14.790 -4.327 20.894 1.00 16.84 104 TYR A O 1
ATOM 640 N N . GLU A 1 80 ? 14.510 -2.814 22.536 1.00 15.20 105 GLU A N 1
ATOM 641 C CA . GLU A 1 80 ? 13.106 -2.513 22.241 1.00 15.37 105 GLU A CA 1
ATOM 642 C C . GLU A 1 80 ? 13.000 -1.090 21.757 1.00 14.22 105 GLU A C 1
ATOM 643 O O . GLU A 1 80 ? 13.489 -0.164 22.420 1.00 13.66 105 GLU A O 1
ATOM 649 N N . CYS A 1 81 ? 12.360 -0.893 20.612 1.00 13.19 106 CYS A N 1
ATOM 650 C CA A CYS A 1 81 ? 11.969 0.440 20.198 0.50 12.21 106 CYS A CA 1
ATOM 651 C CA B CYS A 1 81 ? 11.975 0.462 20.183 0.50 13.19 106 CYS A CA 1
ATOM 652 C C . CYS A 1 81 ? 10.477 0.566 20.409 1.00 12.92 106 CYS A C 1
ATOM 653 O O . CYS A 1 81 ? 9.713 -0.226 19.863 1.00 13.13 106 CYS A O 1
ATOM 658 N N . VAL A 1 82 ? 10.084 1.536 21.228 1.00 11.95 107 VAL A N 1
ATOM 659 C CA . VAL A 1 82 ? 8.686 1.739 21.606 1.00 12.25 107 VAL A CA 1
ATOM 660 C C . VAL A 1 82 ? 8.180 3.004 20.966 1.00 12.38 107 VAL A C 1
ATOM 661 O O . VAL A 1 82 ? 8.763 4.105 21.130 1.00 12.09 107 VAL A O 1
ATOM 665 N N . ALA A 1 83 ? 7.091 2.888 20.213 1.00 12.03 108 ALA A N 1
ATOM 666 C CA . ALA A 1 83 ? 6.433 4.058 19.667 1.00 11.54 108 ALA A CA 1
ATOM 667 C C . ALA A 1 83 ? 5.157 4.344 20.424 1.00 12.00 108 ALA A C 1
ATOM 668 O O . ALA A 1 83 ? 4.412 3.418 20.754 1.00 13.38 108 ALA A O 1
ATOM 670 N N . GLN A 1 84 ? 4.887 5.616 20.662 1.00 12.13 109 GLN A N 1
ATOM 671 C CA . GLN A 1 84 ? 3.768 6.041 21.493 1.00 12.58 109 GLN A CA 1
ATOM 672 C C . GLN A 1 84 ? 3.130 7.335 21.010 1.00 12.71 109 GLN A C 1
ATOM 673 O O . GLN A 1 84 ? 3.824 8.270 20.578 1.00 12.37 109 GLN A O 1
ATOM 679 N N . ASN A 1 85 ? 1.800 7.356 21.073 1.00 12.94 110 ASN A N 1
ATOM 680 C CA . ASN A 1 85 ? 1.005 8.563 20.901 1.00 12.68 110 ASN A CA 1
ATOM 681 C C . ASN A 1 85 ? -0.223 8.377 21.807 1.00 12.92 110 ASN A C 1
ATOM 682 O O . ASN A 1 85 ? -0.304 7.378 22.521 1.00 13.90 110 ASN A O 1
ATOM 687 N N . PRO A 1 86 ? -1.176 9.308 21.814 1.00 13.58 111 PRO A N 1
ATOM 688 C CA . PRO A 1 86 ? -2.286 9.138 22.738 1.00 14.30 111 PRO A CA 1
ATOM 689 C C . PRO A 1 86 ? -3.123 7.864 22.561 1.00 15.53 111 PRO A C 1
ATOM 690 O O . PRO A 1 86 ? -3.850 7.471 23.467 1.00 16.82 111 PRO A O 1
ATOM 694 N N . HIS A 1 87 ? -3.038 7.289 21.368 1.00 15.00 112 HIS A N 1
ATOM 695 C CA . HIS A 1 87 ? -3.878 6.170 20.958 1.00 15.73 112 HIS A CA 1
ATOM 696 C C . HIS A 1 87 ? -3.172 4.829 21.004 1.00 16.17 112 HIS A C 1
ATOM 697 O O . HIS A 1 87 ? -3.727 3.836 20.561 1.00 16.97 112 HIS A O 1
ATOM 704 N N . GLY A 1 88 ? -1.965 4.768 21.546 1.00 15.20 113 GLY A N 1
ATOM 705 C CA . GLY A 1 88 ? -1.370 3.466 21.777 1.00 15.72 113 GLY A CA 1
ATOM 706 C C . GLY A 1 88 ? 0.115 3.490 22.005 1.00 14.58 113 GLY A C 1
ATOM 707 O O . GLY A 1 88 ? 0.790 4.522 21.867 1.00 14.17 113 GLY A O 1
ATOM 708 N N . GLU A 1 89 ? 0.626 2.317 22.324 1.00 15.21 114 GLU A N 1
ATOM 709 C CA . GLU A 1 89 ? 2.037 2.117 22.596 1.00 14.94 114 GLU A CA 1
ATOM 710 C C . GLU A 1 89 ? 2.367 0.746 22.009 1.00 14.85 114 GLU A C 1
ATOM 711 O O . GLU A 1 89 ? 1.696 -0.253 22.316 1.00 16.02 114 GLU A O 1
ATOM 717 N N . VAL A 1 90 ? 3.374 0.712 21.138 1.00 13.40 115 VAL A N 1
ATOM 718 C CA . VAL A 1 90 ? 3.696 -0.483 20.380 1.00 13.88 115 VAL A CA 1
ATOM 719 C C . VAL A 1 90 ? 5.223 -0.631 20.347 1.00 13.33 115 VAL A C 1
ATOM 720 O O . VAL A 1 90 ? 5.943 0.382 20.451 1.00 13.10 115 VAL A O 1
ATOM 724 N N . THR A 1 91 ? 5.690 -1.869 20.225 1.00 14.79 116 THR A N 1
ATOM 725 C CA . THR A 1 91 ? 7.110 -2.194 20.355 1.00 14.46 116 THR A CA 1
ATOM 726 C C . THR A 1 91 ? 7.586 -3.119 19.254 1.00 15.20 116 THR A C 1
ATOM 727 O O . THR A 1 91 ? 6.891 -4.085 18.893 1.00 16.09 116 THR A O 1
ATOM 731 N N . VAL A 1 92 ? 8.791 -2.848 18.747 1.00 14.48 117 VAL A N 1
ATOM 732 C CA . VAL A 1 92 ? 9.496 -3.746 17.864 1.00 15.65 117 VAL A CA 1
ATOM 733 C C . VAL A 1 92 ? 10.861 -4.009 18.492 1.00 16.21 117 VAL A C 1
ATOM 734 O O . VAL A 1 92 ? 11.351 -3.210 19.314 1.00 15.50 117 VAL A O 1
ATOM 738 N N . HIS A 1 93 ? 11.434 -5.150 18.156 1.00 17.24 118 HIS A N 1
ATOM 739 C CA . HIS A 1 93 ? 12.640 -5.631 18.828 1.00 18.23 118 HIS A CA 1
ATOM 740 C C . HIS A 1 93 ? 13.762 -5.794 17.825 1.00 18.55 118 HIS A C 1
ATOM 741 O O . HIS A 1 93 ? 13.518 -6.073 16.638 1.00 18.83 118 HIS A O 1
ATOM 748 N N . ALA A 1 94 ? 15.003 -5.662 18.298 1.00 17.36 119 ALA A N 1
ATOM 749 C CA . ALA A 1 94 ? 16.158 -5.992 17.481 1.00 18.02 119 ALA A CA 1
ATOM 750 C C . ALA A 1 94 ? 17.210 -6.652 18.359 1.00 17.98 119 ALA A C 1
ATOM 751 O O . ALA A 1 94 ? 17.393 -6.251 19.505 1.00 17.14 119 ALA A O 1
ATOM 753 N N . LYS A 1 95 ? 17.873 -7.675 17.826 1.00 18.70 120 LYS A N 1
ATOM 754 C CA . LYS A 1 95 ? 18.860 -8.438 18.559 1.00 19.89 120 LYS A CA 1
ATOM 755 C C . LYS A 1 95 ? 20.259 -7.963 18.188 1.00 18.99 120 LYS A C 1
ATOM 756 O O . LYS A 1 95 ? 20.547 -7.713 17.022 1.00 18.74 120 LYS A O 1
ATOM 762 N N . LEU A 1 96 ? 21.098 -7.851 19.208 1.00 18.14 121 LEU A N 1
ATOM 763 C CA . LEU A 1 96 ? 22.518 -7.582 19.038 1.00 18.39 121 LEU A CA 1
ATOM 764 C C . LEU A 1 96 ? 23.343 -8.792 19.463 1.00 19.62 121 LEU A C 1
ATOM 765 O O . LEU A 1 96 ? 23.211 -9.297 20.601 1.00 20.61 121 LEU A O 1
ATOM 770 N N . THR A 1 97 ? 24.194 -9.255 18.541 1.00 20.07 122 THR A N 1
ATOM 771 C CA . THR A 1 97 ? 25.218 -10.270 18.783 1.00 21.65 122 THR A CA 1
ATOM 772 C C . THR A 1 97 ? 26.552 -9.569 18.584 1.00 20.67 122 THR A C 1
ATOM 773 O O . THR A 1 97 ? 26.656 -8.691 17.716 1.00 19.84 122 THR A O 1
ATOM 777 N N . VAL A 1 98 ? 27.539 -9.918 19.406 1.00 21.32 123 VAL A N 1
ATOM 778 C CA . VAL A 1 98 ? 28.866 -9.309 19.324 1.00 21.27 123 VAL A CA 1
ATOM 779 C C . VAL A 1 98 ? 29.937 -10.392 19.324 1.00 22.71 123 VAL A C 1
ATOM 780 O O . VAL A 1 98 ? 30.106 -11.125 20.319 1.00 23.33 123 VAL A O 1
ATOM 784 N N . LEU A 1 99 ? 30.657 -10.506 18.211 1.00 23.19 124 LEU A N 1
ATOM 785 C CA . LEU A 1 99 ? 31.673 -11.530 18.036 1.00 25.45 124 LEU A CA 1
ATOM 786 C C . LEU A 1 99 ? 33.051 -10.985 18.389 1.00 26.11 124 LEU A C 1
ATOM 787 O O . LEU A 1 99 ? 33.345 -9.821 18.120 1.00 24.77 124 LEU A O 1
ATOM 792 N N A ARG A 1 100 ? 33.897 -11.816 18.986 0.50 28.35 125 ARG A N 1
ATOM 793 N N B ARG A 1 100 ? 33.893 -11.831 18.977 0.50 28.58 125 ARG A N 1
ATOM 794 C CA A ARG A 1 100 ? 35.290 -11.437 19.163 0.50 29.47 125 ARG A CA 1
ATOM 795 C CA B ARG A 1 100 ? 35.298 -11.495 19.165 0.50 29.89 125 ARG A CA 1
ATOM 796 C C A ARG A 1 100 ? 35.975 -11.466 17.804 0.50 31.59 125 ARG A C 1
ATOM 797 C C B ARG A 1 100 ? 35.972 -11.468 17.797 0.50 31.84 125 ARG A C 1
ATOM 798 O O A ARG A 1 100 ? 35.577 -12.221 16.914 0.50 31.45 125 ARG A O 1
ATOM 799 O O B ARG A 1 100 ? 35.562 -12.192 16.887 0.50 31.66 125 ARG A O 1
ATOM 814 N N . GLU A 1 101 ? 37.019 -10.655 17.655 1.00 34.05 126 GLU A N 1
ATOM 815 C CA . GLU A 1 101 ? 37.818 -10.637 16.418 1.00 37.79 126 GLU A CA 1
ATOM 816 C C . GLU A 1 101 ? 38.341 -12.022 16.019 1.00 39.49 126 GLU A C 1
ATOM 817 O O . GLU A 1 101 ? 38.417 -12.335 14.833 1.00 41.58 126 GLU A O 1
ATOM 823 N N . ASP A 1 102 ? 38.683 -12.860 16.997 1.00 39.86 127 ASP A N 1
ATOM 824 C CA . ASP A 1 102 ? 39.149 -14.215 16.698 1.00 42.50 127 ASP A CA 1
ATOM 825 C C . ASP A 1 102 ? 38.033 -15.243 16.448 1.00 42.09 127 ASP A C 1
ATOM 826 O O . ASP A 1 102 ? 38.320 -16.391 16.123 1.00 44.81 127 ASP A O 1
ATOM 831 N N . GLN A 1 103 ? 36.775 -14.834 16.576 1.00 39.72 128 GLN A N 1
ATOM 832 C CA . GLN A 1 103 ? 35.623 -15.698 16.296 1.00 40.42 128 GLN A CA 1
ATOM 833 C C . GLN A 1 103 ? 34.908 -15.350 14.978 1.00 38.29 128 GLN A C 1
ATOM 834 O O . GLN A 1 103 ? 33.840 -15.898 14.706 1.00 38.90 128 GLN A O 1
ATOM 840 N N . LEU A 1 104 ? 35.452 -14.434 14.179 1.00 35.40 129 LEU A N 1
ATOM 841 C CA . LEU A 1 104 ? 34.742 -13.987 12.974 1.00 34.76 129 LEU A CA 1
ATOM 842 C C . LEU A 1 104 ? 34.744 -15.083 11.915 1.00 36.00 129 LEU A C 1
ATOM 843 O O . LEU A 1 104 ? 35.787 -15.659 11.643 1.00 37.68 129 LEU A O 1
ATOM 848 N N . PRO A 1 105 ? 33.575 -15.367 11.308 1.00 36.48 130 PRO A N 1
ATOM 849 C CA . PRO A 1 105 ? 33.536 -16.360 10.233 1.00 38.88 130 PRO A CA 1
ATOM 850 C C . PRO A 1 105 ? 34.271 -15.835 8.991 1.00 39.98 130 PRO A C 1
ATOM 851 O O . PRO A 1 105 ? 34.458 -14.625 8.868 1.00 37.09 130 PRO A O 1
ATOM 855 N N . PRO A 1 106 ? 34.684 -16.725 8.072 1.00 37.11 131 PRO A N 1
ATOM 856 C CA . PRO A 1 106 ? 35.539 -16.275 6.958 1.00 38.15 131 PRO A CA 1
ATOM 857 C C . PRO A 1 106 ? 35.031 -15.064 6.136 1.00 36.01 131 PRO A C 1
ATOM 858 O O . PRO A 1 106 ? 35.813 -14.166 5.780 1.00 35.46 131 PRO A O 1
ATOM 862 N N . GLY A 1 107 ? 33.739 -15.056 5.830 1.00 34.22 132 GLY A N 1
ATOM 863 C CA . GLY A 1 107 ? 33.157 -14.029 4.965 1.00 30.95 132 GLY A CA 1
ATOM 864 C C . GLY A 1 107 ? 32.687 -12.764 5.665 1.00 27.66 132 GLY A C 1
ATOM 865 O O . GLY A 1 107 ? 32.101 -11.885 5.024 1.00 25.64 132 GLY A O 1
ATOM 866 N N . PHE A 1 108 ? 32.940 -12.658 6.968 1.00 26.22 133 PHE A N 1
ATOM 867 C CA . PHE A 1 108 ? 32.542 -11.469 7.734 1.00 23.98 133 PHE A CA 1
ATOM 868 C C . PHE A 1 108 ? 33.134 -10.211 7.101 1.00 22.42 133 PHE A C 1
ATOM 869 O O . PHE A 1 108 ? 34.282 -10.210 6.641 1.00 22.12 133 PHE A O 1
ATOM 877 N N . PRO A 1 109 ? 32.354 -9.120 7.055 1.00 20.76 134 PRO A N 1
ATOM 878 C CA . PRO A 1 109 ? 32.841 -7.977 6.310 1.00 20.19 134 PRO A CA 1
ATOM 879 C C . PRO A 1 109 ? 34.140 -7.369 6.848 1.00 20.25 134 PRO A C 1
ATOM 880 O O . PRO A 1 109 ? 34.380 -7.326 8.069 1.00 20.48 134 PRO A O 1
ATOM 884 N N . ASN A 1 110 ? 34.988 -6.967 5.909 1.00 21.21 135 ASN A N 1
ATOM 885 C CA A ASN A 1 110 ? 36.232 -6.297 6.247 0.50 20.97 135 ASN A CA 1
ATOM 886 C CA B ASN A 1 110 ? 36.273 -6.313 6.184 0.50 21.67 135 ASN A CA 1
ATOM 887 C C . ASN A 1 110 ? 36.318 -4.941 5.553 1.00 19.92 135 ASN A C 1
ATOM 888 O O . ASN A 1 110 ? 35.958 -4.803 4.396 1.00 20.46 135 ASN A O 1
ATOM 897 N N . ILE A 1 111 ? 36.783 -3.932 6.271 1.00 18.86 136 ILE A N 1
ATOM 898 C CA . ILE A 1 111 ? 37.029 -2.633 5.650 1.00 18.28 136 ILE A CA 1
ATOM 899 C C . ILE A 1 111 ? 38.498 -2.664 5.199 1.00 19.78 136 ILE A C 1
ATOM 900 O O . ILE A 1 111 ? 39.403 -2.447 6.002 1.00 22.16 136 ILE A O 1
ATOM 905 N N . ASP A 1 112 ? 38.734 -2.985 3.934 1.00 19.48 137 ASP A N 1
ATOM 906 C CA . ASP A 1 112 ? 40.108 -3.067 3.415 1.00 21.83 137 ASP A CA 1
ATOM 907 C C . ASP A 1 112 ? 40.782 -1.719 3.345 1.00 20.08 137 ASP A C 1
ATOM 908 O O . ASP A 1 112 ? 41.987 -1.606 3.602 1.00 21.38 137 ASP A O 1
ATOM 913 N N . MET A 1 113 ? 40.024 -0.684 2.965 1.00 18.10 138 MET A N 1
ATOM 914 C CA . MET A 1 113 ? 40.520 0.679 2.976 1.00 17.05 138 MET A CA 1
ATOM 915 C C . MET A 1 113 ? 39.352 1.596 3.279 1.00 16.08 138 MET A C 1
ATOM 916 O O . MET A 1 113 ? 38.453 1.753 2.455 1.00 16.21 138 MET A O 1
ATOM 921 N N . GLY A 1 114 ? 39.337 2.166 4.478 1.00 15.35 139 GLY A N 1
ATOM 922 C CA . GLY A 1 114 ? 38.297 3.114 4.832 1.00 14.18 139 GLY A CA 1
ATOM 923 C C . GLY A 1 114 ? 38.637 4.550 4.461 1.00 13.40 139 GLY A C 1
ATOM 924 O O . GLY A 1 114 ? 39.761 4.851 4.059 1.00 13.86 139 GLY A O 1
ATOM 925 N N . PRO A 1 115 ? 37.669 5.457 4.632 1.00 13.25 140 PRO A N 1
ATOM 926 C CA . PRO A 1 115 ? 37.841 6.851 4.281 1.00 13.00 140 PRO A CA 1
ATOM 927 C C . PRO A 1 115 ? 38.861 7.544 5.171 1.00 13.71 140 PRO A C 1
ATOM 928 O O . PRO A 1 115 ? 39.035 7.148 6.346 1.00 13.83 140 PRO A O 1
ATOM 932 N N . GLN A 1 116 ? 39.517 8.563 4.628 1.00 14.50 141 GLN A N 1
ATOM 933 C CA . GLN A 1 116 ? 40.459 9.367 5.399 1.00 15.80 141 GLN A CA 1
ATOM 934 C C . GLN A 1 116 ? 39.956 10.796 5.517 1.00 14.39 141 GLN A C 1
ATOM 935 O O . GLN A 1 116 ? 39.057 11.198 4.775 1.00 13.23 141 GLN A O 1
ATOM 941 N N . LEU A 1 117 ? 40.548 11.520 6.459 1.00 14.06 142 LEU A N 1
ATOM 942 C CA . LEU A 1 117 ? 40.296 12.956 6.636 1.00 14.06 142 LEU A CA 1
ATOM 943 C C . LEU A 1 117 ? 40.184 13.668 5.283 1.00 12.44 142 LEU A C 1
ATOM 944 O O . LEU A 1 117 ? 41.086 13.567 4.427 1.00 12.43 142 LEU A O 1
ATOM 949 N N . LYS A 1 118 ? 39.069 14.377 5.072 1.00 12.00 143 LYS A N 1
ATOM 950 C CA . LYS A 1 118 ? 38.789 15.030 3.818 1.00 11.25 143 LYS A CA 1
ATOM 951 C C . LYS A 1 118 ? 38.784 16.545 4.016 1.00 11.44 143 LYS A C 1
ATOM 952 O O . LYS A 1 118 ? 38.110 17.056 4.910 1.00 13.31 143 LYS A O 1
ATOM 958 N N . VAL A 1 119 ? 39.516 17.243 3.164 1.00 11.29 144 VAL A N 1
ATOM 959 C CA . VAL A 1 119 ? 39.519 18.718 3.139 1.00 10.89 144 VAL A CA 1
ATOM 960 C C . VAL A 1 119 ? 39.172 19.136 1.713 1.00 10.96 144 VAL A C 1
ATOM 961 O O . VAL A 1 119 ? 39.776 18.637 0.762 1.00 10.89 144 VAL A O 1
ATOM 965 N N . VAL A 1 120 ? 38.184 20.023 1.550 1.00 11.10 145 VAL A N 1
ATOM 966 C CA . VAL A 1 120 ? 37.701 20.385 0.226 1.00 10.86 145 VAL A CA 1
ATOM 967 C C . VAL A 1 120 ? 37.318 21.860 0.215 1.00 11.56 145 VAL A C 1
ATOM 968 O O . VAL A 1 120 ? 36.729 22.336 1.160 1.00 11.81 145 VAL A O 1
ATOM 972 N N . GLU A 1 121 ? 37.729 22.572 -0.819 1.00 12.40 146 GLU A N 1
ATOM 973 C CA . GLU A 1 121 ? 37.318 23.952 -0.983 1.00 13.20 146 GLU A CA 1
ATOM 974 C C . GLU A 1 121 ? 35.816 24.005 -1.250 1.00 13.47 146 GLU A C 1
ATOM 975 O O . GLU A 1 121 ? 35.281 23.203 -2.014 1.00 12.09 146 GLU A O 1
ATOM 981 N N . ARG A 1 122 ? 35.154 24.991 -0.639 1.00 13.88 147 ARG A N 1
ATOM 982 C CA . ARG A 1 122 ? 33.722 25.192 -0.866 1.00 14.63 147 ARG A CA 1
ATOM 983 C C . ARG A 1 122 ? 33.379 25.195 -2.356 1.00 15.09 147 ARG A C 1
ATOM 984 O O . ARG A 1 122 ? 34.059 25.847 -3.164 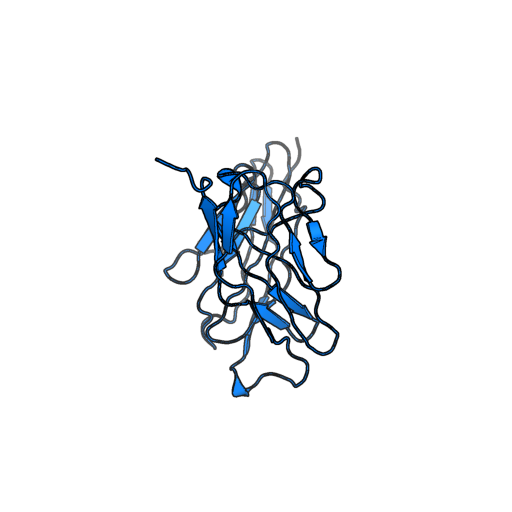1.00 14.78 147 ARG A O 1
ATOM 992 N N . THR A 1 123 ? 32.268 24.526 -2.670 1.00 15.00 148 THR A N 1
ATOM 993 C CA . THR A 1 123 ? 31.685 24.333 -4.022 1.00 15.63 148 THR A CA 1
ATOM 994 C C . THR A 1 123 ? 32.304 23.209 -4.870 1.00 15.28 148 THR A C 1
ATOM 995 O O . THR A 1 123 ? 31.750 22.864 -5.920 1.00 16.27 148 THR A O 1
ATOM 999 N N . ARG A 1 124 ? 33.443 22.662 -4.442 1.00 14.16 149 ARG A N 1
ATOM 1000 C CA . ARG A 1 124 ? 34.088 21.592 -5.183 1.00 13.68 149 ARG A CA 1
ATOM 1001 C C . ARG A 1 124 ? 33.566 20.228 -4.767 1.00 13.61 149 ARG A C 1
ATOM 1002 O O . ARG A 1 124 ? 32.980 20.058 -3.681 1.00 13.42 149 ARG A O 1
ATOM 1010 N N . THR A 1 125 ? 33.839 19.251 -5.630 1.00 14.43 150 THR A N 1
ATOM 1011 C CA . THR A 1 125 ? 33.437 17.864 -5.397 1.00 13.97 150 THR A CA 1
ATOM 1012 C C . THR A 1 125 ? 34.401 17.151 -4.458 1.00 13.57 150 THR A C 1
ATOM 1013 O O . THR A 1 125 ? 35.606 17.267 -4.620 1.00 13.08 150 THR A O 1
ATOM 1017 N N . ALA A 1 126 ? 33.859 16.463 -3.466 1.00 13.19 151 ALA A N 1
ATOM 1018 C CA . ALA A 1 126 ? 34.646 15.653 -2.524 1.00 12.44 151 ALA A CA 1
ATOM 1019 C C . ALA A 1 126 ? 34.202 14.198 -2.618 1.00 13.37 151 ALA A C 1
ATOM 1020 O O . ALA A 1 126 ? 33.008 13.907 -2.548 1.00 13.36 151 ALA A O 1
ATOM 1022 N N . THR A 1 127 ? 35.158 13.269 -2.746 1.00 12.60 152 THR A N 1
ATOM 1023 C CA . THR A 1 127 ? 34.828 11.848 -2.821 1.00 12.62 152 THR A CA 1
ATOM 1024 C C . THR A 1 127 ? 35.620 11.136 -1.711 1.00 12.74 152 THR A C 1
ATOM 1025 O O . THR A 1 127 ? 36.865 11.191 -1.682 1.00 12.97 152 THR A O 1
ATOM 1029 N N . MET A 1 128 ? 34.899 10.445 -0.838 1.00 12.48 153 MET A N 1
ATOM 1030 C CA . MET A 1 128 ? 35.498 9.649 0.254 1.00 12.44 153 MET A CA 1
ATOM 1031 C C . MET A 1 128 ? 35.348 8.183 -0.103 1.00 12.76 153 MET A C 1
ATOM 1032 O O . MET A 1 128 ? 34.238 7.722 -0.394 1.00 12.83 153 MET A O 1
ATOM 1037 N N A LEU A 1 129 ? 36.457 7.449 -0.104 0.50 11.92 154 LEU A N 1
ATOM 1038 N N B LEU A 1 129 ? 36.444 7.423 -0.077 0.50 11.85 154 LEU A N 1
ATOM 1039 C CA A LEU A 1 129 ? 36.427 6.052 -0.518 0.50 12.58 154 LEU A CA 1
ATOM 1040 C CA B LEU A 1 129 ? 36.387 6.013 -0.491 0.50 12.43 154 LEU A CA 1
ATOM 1041 C C A LEU A 1 129 ? 36.110 5.123 0.641 0.50 13.01 154 LEU A C 1
ATOM 1042 C C B LEU A 1 129 ? 36.063 5.055 0.669 0.50 12.59 154 LEU A C 1
ATOM 1043 O O A LEU A 1 129 ? 36.362 5.428 1.810 0.50 13.22 154 LEU A O 1
ATOM 1044 O O B LEU A 1 129 ? 36.244 5.371 1.849 0.50 12.60 154 LEU A O 1
ATOM 1053 N N A CYS A 1 130 ? 35.532 3.983 0.299 0.50 14.03 155 CYS A N 1
ATOM 1054 N N B CYS A 1 130 ? 35.572 3.878 0.309 0.50 13.32 155 CYS A N 1
ATOM 1055 C CA A CYS A 1 130 ? 35.432 2.889 1.221 0.50 14.85 155 CYS A CA 1
ATOM 1056 C CA B CYS A 1 130 ? 35.268 2.830 1.260 0.50 13.85 155 CYS A CA 1
ATOM 1057 C C A CYS A 1 130 ? 35.462 1.596 0.420 0.50 15.94 155 CYS A C 1
ATOM 1058 C C B CYS A 1 130 ? 35.398 1.524 0.483 0.50 15.39 155 CYS A C 1
ATOM 1059 O O A CYS A 1 130 ? 34.540 1.283 -0.344 0.50 15.82 155 CYS A O 1
ATOM 1060 O O B CYS A 1 130 ? 34.463 1.135 -0.223 0.50 15.41 155 CYS A O 1
ATOM 1065 N N . ALA A 1 131 ? 36.557 0.867 0.585 1.00 16.52 156 ALA A N 1
ATOM 1066 C CA . ALA A 1 131 ? 36.780 -0.406 -0.074 1.00 17.76 156 ALA A CA 1
ATOM 1067 C C . ALA A 1 131 ? 36.602 -1.517 0.942 1.00 18.76 156 ALA A C 1
ATOM 1068 O O . ALA A 1 131 ? 37.373 -1.613 1.906 1.00 18.21 156 ALA A O 1
ATOM 1070 N N . ALA A 1 132 ? 35.571 -2.328 0.732 1.00 18.99 157 ALA A N 1
ATOM 1071 C CA . ALA A 1 132 ? 35.232 -3.396 1.642 1.00 19.71 157 ALA A CA 1
ATOM 1072 C C . ALA A 1 132 ? 35.066 -4.694 0.890 1.00 21.66 157 ALA A C 1
ATOM 1073 O O . ALA A 1 132 ? 34.857 -4.723 -0.334 1.00 22.28 157 ALA A O 1
ATOM 1075 N N . SER A 1 133 ? 35.198 -5.782 1.630 1.00 22.24 158 SER A N 1
ATOM 1076 C CA . SER A 1 133 ? 35.098 -7.125 1.086 1.00 24.78 158 SER A CA 1
ATOM 1077 C C . SER A 1 133 ? 34.402 -8.054 2.075 1.00 24.54 158 SER A C 1
ATOM 1078 O O . SER A 1 133 ? 34.253 -7.732 3.265 1.00 23.97 158 SER A O 1
ATOM 1081 N N . GLY A 1 134 ? 33.971 -9.208 1.590 1.00 25.25 159 GLY A N 1
ATOM 1082 C CA . GLY A 1 134 ? 33.242 -10.156 2.389 1.00 25.93 159 GLY A CA 1
ATOM 1083 C C . GLY A 1 134 ? 32.589 -11.177 1.493 1.00 27.41 159 GLY A C 1
ATOM 1084 O O . GLY A 1 134 ? 32.654 -11.069 0.260 1.00 28.15 159 GLY A O 1
ATOM 1085 N N . ASN A 1 135 ? 31.996 -12.180 2.117 1.00 28.52 160 ASN A N 1
ATOM 1086 C CA . ASN A 1 135 ? 31.234 -13.184 1.409 1.00 30.98 160 ASN A CA 1
ATOM 1087 C C . ASN A 1 135 ? 29.980 -13.510 2.213 1.00 30.86 160 ASN A C 1
ATOM 1088 O O . ASN A 1 135 ? 30.080 -14.061 3.309 1.00 30.08 160 ASN A O 1
ATOM 1093 N N . PRO A 1 136 ? 28.794 -13.169 1.676 1.00 31.20 161 PRO A N 1
ATOM 1094 C CA . PRO A 1 136 ? 28.544 -12.500 0.384 1.00 31.39 161 PRO A CA 1
ATOM 1095 C C . PRO A 1 136 ? 29.155 -11.103 0.269 1.00 30.04 161 PRO A C 1
ATOM 1096 O O . PRO A 1 136 ? 29.485 -10.497 1.285 1.00 27.03 161 PRO A O 1
ATOM 1100 N N . ASP A 1 137 ? 29.316 -10.599 -0.953 1.00 30.25 162 ASP A N 1
ATOM 1101 C CA . ASP A 1 137 ? 29.859 -9.261 -1.154 1.00 29.57 162 ASP A CA 1
ATOM 1102 C C . ASP A 1 137 ? 29.020 -8.284 -0.324 1.00 26.69 162 ASP A C 1
ATOM 1103 O O . ASP A 1 137 ? 27.800 -8.285 -0.440 1.00 25.66 162 ASP A O 1
ATOM 1108 N N . PRO A 1 138 ? 29.662 -7.484 0.533 1.00 24.59 163 PRO A N 1
ATOM 1109 C CA . PRO A 1 138 ? 28.864 -6.663 1.454 1.00 23.47 163 PRO A CA 1
ATOM 1110 C C . PRO A 1 138 ? 28.190 -5.465 0.777 1.00 23.71 163 PRO A C 1
ATOM 1111 O O . PRO A 1 138 ? 28.734 -4.914 -0.180 1.00 23.58 163 PRO A O 1
ATOM 1115 N N . GLU A 1 139 ? 27.023 -5.069 1.284 1.00 23.48 164 GLU A N 1
ATOM 1116 C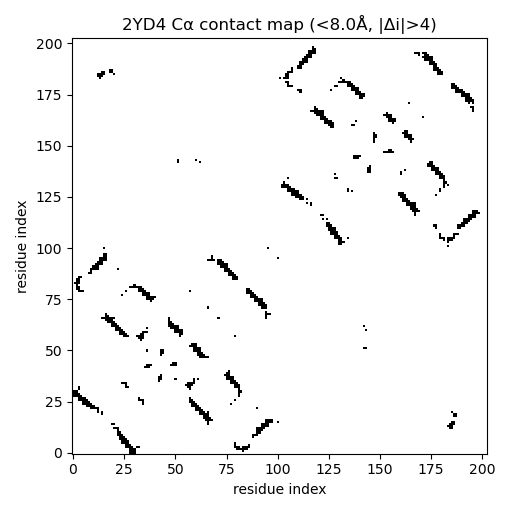 CA . GLU A 1 139 ? 26.422 -3.785 0.917 1.00 23.86 164 GLU A CA 1
ATOM 1117 C C . GLU A 1 139 ? 27.100 -2.682 1.719 1.00 20.39 164 GLU A C 1
ATOM 1118 O O . GLU A 1 139 ? 27.327 -2.855 2.926 1.00 18.02 164 GLU A O 1
ATOM 1124 N N . ILE A 1 140 ? 27.429 -1.568 1.054 1.00 19.86 165 ILE A N 1
ATOM 1125 C CA . ILE A 1 140 ? 28.022 -0.392 1.686 1.00 18.56 165 ILE A CA 1
ATOM 1126 C C . ILE A 1 140 ? 26.937 0.646 1.960 1.00 18.07 165 ILE A C 1
ATOM 1127 O O . ILE A 1 140 ? 26.076 0.909 1.095 1.00 18.29 165 ILE A O 1
ATOM 1132 N N . THR A 1 141 ? 26.944 1.150 3.185 1.00 16.88 166 THR A N 1
ATOM 1133 C CA . THR A 1 141 ? 26.177 2.338 3.556 1.00 16.87 166 THR A CA 1
ATOM 1134 C C . THR A 1 141 ? 27.066 3.296 4.315 1.00 16.30 166 THR A C 1
ATOM 1135 O O . THR A 1 141 ? 28.178 2.944 4.756 1.00 15.52 166 THR A O 1
ATOM 1139 N N . TRP A 1 142 ? 26.585 4.522 4.472 1.00 14.65 167 TRP A N 1
ATOM 1140 C CA . TRP A 1 142 ? 27.321 5.553 5.140 1.00 13.91 167 TRP A CA 1
ATOM 1141 C C . TRP A 1 142 ? 26.490 6.181 6.247 1.00 14.34 167 TRP A C 1
ATOM 1142 O O . TRP A 1 142 ? 25.261 6.255 6.142 1.00 14.92 167 TRP A O 1
ATOM 1153 N N . PHE A 1 143 ? 27.192 6.652 7.262 1.00 14.16 168 PHE A N 1
ATOM 1154 C CA . PHE A 1 143 ? 26.640 7.408 8.379 1.00 14.03 168 PHE A CA 1
ATOM 1155 C C . PHE A 1 143 ? 27.402 8.737 8.453 1.00 13.88 168 PHE A C 1
ATOM 1156 O O . PHE A 1 143 ? 28.605 8.781 8.151 1.00 14.59 168 PHE A O 1
ATOM 1164 N N A LYS A 1 144 ? 26.697 9.816 8.791 0.50 13.80 169 LYS A N 1
ATOM 1165 N N B LYS A 1 144 ? 26.707 9.809 8.819 0.50 13.54 169 LYS A N 1
ATOM 1166 C CA A LYS A 1 144 ? 27.291 11.133 9.051 0.50 13.64 169 LYS A CA 1
ATOM 1167 C CA B LYS A 1 144 ? 27.316 11.116 9.052 0.50 13.23 169 LYS A CA 1
ATOM 1168 C C A LYS A 1 144 ? 26.782 11.596 10.409 0.50 14.28 169 LYS A C 1
ATOM 1169 C C B LYS A 1 144 ? 26.789 11.613 10.394 0.50 14.05 169 LYS A C 1
ATOM 1170 O O A LYS A 1 144 ? 25.569 11.599 10.664 0.50 14.68 169 LYS A O 1
ATOM 1171 O O B LYS A 1 144 ? 25.574 11.645 10.628 0.50 14.52 169 LYS A O 1
ATOM 1182 N N . ASP A 1 145 ? 27.703 11.944 11.300 1.00 13.88 170 ASP A N 1
ATOM 1183 C CA . ASP A 1 145 ? 27.349 12.351 12.648 1.00 15.04 170 ASP A CA 1
ATOM 1184 C C . ASP A 1 145 ? 26.385 11.360 13.344 1.00 15.08 170 ASP A C 1
ATOM 1185 O O . ASP A 1 145 ? 25.452 11.764 14.038 1.00 15.99 170 ASP A O 1
ATOM 1190 N N . PHE A 1 146 ? 26.641 10.066 13.111 1.00 14.05 171 PHE A N 1
ATOM 1191 C CA . PHE A 1 146 ? 25.927 8.936 13.717 1.00 14.53 171 PHE A CA 1
ATOM 1192 C C . PHE A 1 146 ? 24.527 8.658 13.128 1.00 14.98 171 PHE A C 1
ATOM 1193 O O . PHE A 1 146 ? 23.840 7.772 13.610 1.00 14.96 171 PHE A O 1
ATOM 1201 N N . LEU A 1 147 ? 24.155 9.377 12.067 1.00 15.01 172 LEU A N 1
ATOM 1202 C CA . LEU A 1 147 ? 22.858 9.167 11.413 1.00 15.95 172 LEU A CA 1
ATOM 1203 C C . LEU A 1 147 ? 23.055 8.640 9.997 1.00 14.90 172 LEU A C 1
ATOM 1204 O O . LEU A 1 147 ? 23.973 9.060 9.290 1.00 14.55 172 LEU A O 1
ATOM 1209 N N . PRO A 1 148 ? 22.185 7.742 9.564 1.00 16.05 173 PRO A N 1
ATOM 1210 C CA . PRO A 1 148 ? 22.364 7.193 8.227 1.00 16.31 173 PRO A CA 1
ATOM 1211 C C . PRO A 1 148 ? 22.230 8.262 7.133 1.00 17.66 173 PRO A C 1
ATOM 1212 O O . PRO A 1 148 ? 21.355 9.126 7.183 1.00 19.93 173 PRO A O 1
ATOM 1216 N N . VAL A 1 149 ? 23.128 8.201 6.161 1.00 17.63 174 VAL A N 1
ATOM 1217 C CA . VAL A 1 149 ? 23.081 9.034 4.975 1.00 18.66 174 VAL A CA 1
ATOM 1218 C C . VAL A 1 149 ? 22.175 8.328 3.952 1.00 20.24 174 VAL A C 1
ATOM 1219 O O . VAL A 1 149 ? 22.302 7.106 3.715 1.00 21.04 174 VAL A O 1
ATOM 1223 N N . ASP A 1 150 ? 21.254 9.081 3.360 1.00 22.99 175 ASP A N 1
ATOM 1224 C CA . ASP A 1 150 ? 20.406 8.563 2.282 1.00 23.72 175 ASP A CA 1
ATOM 1225 C C . ASP A 1 150 ? 20.630 9.422 1.022 1.00 23.63 175 ASP A C 1
ATOM 1226 O O . ASP A 1 150 ? 20.026 10.483 0.840 1.00 23.28 175 ASP A O 1
ATOM 1231 N N . PRO A 1 151 ? 21.545 8.990 0.153 1.00 23.00 176 PRO A N 1
ATOM 1232 C CA . PRO A 1 151 ? 21.824 9.798 -1.026 1.00 23.71 176 PRO A CA 1
ATOM 1233 C C . PRO A 1 151 ? 20.617 9.969 -1.939 1.00 25.89 176 PRO A C 1
ATOM 1234 O O . PRO A 1 151 ? 20.491 11.014 -2.586 1.00 26.89 176 PRO A O 1
ATOM 1238 N N . SER A 1 152 ? 19.732 8.967 -1.983 1.00 27.17 177 SER A N 1
ATOM 1239 C CA . SER A 1 152 ? 18.588 9.007 -2.884 1.00 30.21 177 SER A CA 1
ATOM 1240 C C . SER A 1 152 ? 17.573 10.081 -2.494 1.00 31.88 177 SER A C 1
ATOM 1241 O O . SER A 1 152 ? 16.713 10.432 -3.296 1.00 33.81 177 SER A O 1
ATOM 1244 N N . THR A 1 153 ? 17.639 10.577 -1.259 1.00 30.79 178 THR A N 1
ATOM 1245 C CA . THR A 1 153 ? 16.752 11.671 -0.851 1.00 31.77 178 THR A CA 1
ATOM 1246 C C . THR A 1 153 ? 17.508 12.990 -0.684 1.00 29.85 178 THR A C 1
ATOM 1247 O O . THR A 1 153 ? 16.983 13.934 -0.098 1.00 31.27 178 THR A O 1
ATOM 1251 N N . SER A 1 154 ? 18.721 13.064 -1.237 1.00 27.76 179 SER A N 1
ATOM 1252 C CA . SER A 1 154 ? 19.557 14.257 -1.126 1.00 26.33 179 SER A CA 1
ATOM 1253 C C . SER A 1 154 ? 19.347 15.278 -2.245 1.00 27.50 179 SER A C 1
ATOM 1254 O O . SER A 1 154 ? 20.116 16.233 -2.372 1.00 26.08 179 SER A O 1
ATOM 1257 N N . ASN A 1 155 ? 18.333 15.083 -3.079 1.00 29.66 180 ASN A N 1
ATOM 1258 C CA . ASN A 1 155 ? 18.103 15.973 -4.211 1.00 31.97 180 ASN A CA 1
ATOM 1259 C C . ASN A 1 155 ? 19.326 16.149 -5.108 1.00 30.27 180 ASN A C 1
ATOM 1260 O O . ASN A 1 155 ? 19.563 17.229 -5.632 1.00 29.81 180 ASN A O 1
ATOM 1265 N N . GLY A 1 156 ? 20.100 15.076 -5.276 1.00 29.40 181 GLY A N 1
ATOM 1266 C CA . GLY A 1 156 ? 21.273 15.072 -6.153 1.00 28.68 181 GLY A CA 1
ATOM 1267 C C . GLY A 1 156 ? 22.558 15.637 -5.567 1.00 27.03 181 GLY A C 1
ATOM 1268 O O . GLY A 1 156 ? 23.573 15.664 -6.235 1.00 26.93 181 GLY A O 1
ATOM 1269 N N . ARG A 1 157 ? 22.516 16.075 -4.315 1.00 26.52 182 ARG A N 1
ATOM 1270 C CA . ARG A 1 157 ? 23.653 16.718 -3.672 1.00 25.37 182 ARG A CA 1
ATOM 1271 C C . ARG A 1 157 ? 24.725 15.690 -3.360 1.00 23.30 182 ARG A C 1
ATOM 1272 O O . ARG A 1 157 ? 25.913 16.013 -3.326 1.00 22.82 182 ARG A O 1
ATOM 1280 N N . ILE A 1 158 ? 24.294 14.467 -3.088 1.00 21.29 183 ILE A N 1
ATOM 1281 C CA . ILE A 1 158 ? 25.192 13.423 -2.598 1.00 19.68 183 ILE A CA 1
ATOM 1282 C C . ILE A 1 158 ? 24.892 12.148 -3.350 1.00 19.49 183 ILE A C 1
ATOM 1283 O O . ILE A 1 158 ? 23.728 11.822 -3.581 1.00 20.07 183 ILE A O 1
ATOM 1288 N N . LYS A 1 159 ? 25.938 11.405 -3.724 1.00 18.67 184 LYS A N 1
ATOM 1289 C CA . LYS A 1 159 ? 25.707 10.083 -4.320 1.00 19.89 184 LYS A CA 1
ATOM 1290 C C . LYS A 1 159 ? 26.716 9.071 -3.828 1.00 17.85 184 LYS A C 1
ATOM 1291 O O . LYS A 1 159 ? 27.839 9.434 -3.470 1.00 16.57 184 LYS A O 1
ATOM 1297 N N . GLN A 1 160 ? 26.291 7.812 -3.801 1.00 18.03 185 GLN A N 1
ATOM 1298 C CA . GLN A 1 160 ? 27.193 6.709 -3.506 1.00 17.16 185 GLN A CA 1
ATOM 1299 C C . GLN A 1 160 ? 27.611 6.075 -4.819 1.00 17.58 185 GLN A C 1
ATOM 1300 O O . GLN A 1 160 ? 26.785 5.711 -5.641 1.00 18.96 185 GLN A O 1
ATOM 1306 N N . LEU A 1 161 ? 28.924 5.998 -5.017 1.00 16.96 186 LEU A N 1
ATOM 1307 C CA . LEU A 1 161 ? 29.487 5.434 -6.226 1.00 18.24 186 LEU A CA 1
ATOM 1308 C C . LEU A 1 161 ? 29.299 3.939 -6.180 1.00 19.04 186 LEU A C 1
ATOM 1309 O O . LEU A 1 161 ? 29.186 3.368 -5.088 1.00 17.63 186 LEU A O 1
ATOM 1314 N N . ARG A 1 162 ? 29.322 3.324 -7.354 1.00 21.62 187 ARG A N 1
ATOM 1315 C CA . ARG A 1 162 ? 29.164 1.880 -7.461 1.00 24.86 187 ARG A CA 1
ATOM 1316 C C . ARG A 1 162 ? 30.227 1.133 -6.638 1.00 23.57 187 ARG A C 1
ATOM 1317 O O . ARG A 1 162 ? 29.953 0.066 -6.074 1.00 23.73 187 ARG A O 1
ATOM 1325 N N . SER A 1 163 ? 31.431 1.693 -6.569 1.00 21.53 188 SER A N 1
ATOM 1326 C CA . SER A 1 163 ? 32.516 1.056 -5.811 1.00 20.94 188 SER A CA 1
ATOM 1327 C C . SER A 1 163 ? 32.531 1.408 -4.318 1.00 18.84 188 SER A C 1
ATOM 1328 O O . SER A 1 163 ? 33.442 0.997 -3.585 1.00 17.80 188 SER A O 1
ATOM 1331 N N . GLY A 1 164 ? 31.512 2.128 -3.846 1.00 17.18 189 GLY A N 1
ATOM 1332 C CA . GLY A 1 164 ? 31.306 2.313 -2.414 1.00 16.01 189 GLY A CA 1
ATOM 1333 C C . GLY A 1 164 ? 31.557 3.704 -1.880 1.00 14.43 189 GLY A C 1
ATOM 1334 O O . GLY A 1 164 ? 31.155 4.023 -0.746 1.00 14.36 189 GLY A O 1
ATOM 1335 N N . GLY A 1 165 ? 32.276 4.529 -2.636 1.00 13.50 190 GLY A N 1
ATOM 1336 C CA . GLY A 1 165 ? 32.607 5.851 -2.197 1.00 12.88 190 GLY A CA 1
ATOM 1337 C C . GLY A 1 165 ? 31.379 6.744 -2.035 1.00 12.57 190 GLY A C 1
ATOM 1338 O O . GLY A 1 165 ? 30.361 6.531 -2.704 1.00 13.85 190 GLY A O 1
ATOM 1339 N N . LEU A 1 166 ? 31.493 7.723 -1.169 1.00 12.60 191 LEU A N 1
ATOM 1340 C CA . LEU A 1 166 ? 30.441 8.731 -0.997 1.00 12.84 191 LEU A CA 1
ATOM 1341 C C . LEU A 1 166 ? 30.956 10.025 -1.602 1.00 12.69 191 LEU A C 1
ATOM 1342 O O . LEU A 1 166 ? 32.031 10.510 -1.241 1.00 12.54 191 LEU A O 1
ATOM 1347 N N . GLN A 1 167 ? 30.162 10.625 -2.479 1.00 13.96 192 GLN A N 1
ATOM 1348 C CA . GLN A 1 167 ? 30.596 11.791 -3.229 1.00 15.01 192 GLN A CA 1
ATOM 1349 C C . GLN A 1 167 ? 29.639 12.957 -3.005 1.00 15.95 192 GLN A C 1
ATOM 1350 O O . GLN A 1 167 ? 28.440 12.818 -3.210 1.00 17.34 192 GLN A O 1
ATOM 1356 N N A ILE A 1 168 ? 30.188 14.091 -2.598 0.50 15.66 193 ILE A N 1
ATOM 1357 N N B ILE A 1 168 ? 30.201 14.083 -2.573 0.50 16.02 193 ILE A N 1
ATOM 1358 C CA A ILE A 1 168 ? 29.420 15.304 -2.387 0.50 16.52 193 ILE A CA 1
ATOM 1359 C CA B ILE A 1 168 ? 29.488 15.334 -2.331 0.50 17.06 193 ILE A CA 1
ATOM 1360 C C A ILE A 1 168 ? 29.737 16.201 -3.560 0.50 18.06 193 ILE A C 1
ATOM 1361 C C B ILE A 1 168 ? 29.751 16.184 -3.575 0.50 18.45 193 ILE A C 1
ATOM 1362 O O A ILE A 1 168 ? 30.889 16.604 -3.743 0.50 17.31 193 ILE A O 1
ATOM 1363 O O B ILE A 1 168 ? 30.902 16.536 -3.833 0.50 17.78 193 ILE A O 1
ATOM 1372 N N . GLU A 1 169 ? 28.702 16.497 -4.336 1.00 19.74 194 GLU A N 1
ATOM 1373 C CA . GLU A 1 169 ? 28.848 17.174 -5.627 1.00 22.23 194 GLU A CA 1
ATOM 1374 C C . GLU A 1 169 ? 29.410 18.575 -5.509 1.00 20.74 194 GLU A C 1
ATOM 1375 O O . GLU A 1 169 ? 30.271 18.959 -6.303 1.00 21.49 194 GLU A O 1
ATOM 1381 N N . SER A 1 170 ? 28.901 19.346 -4.550 1.00 20.26 195 SER A N 1
ATOM 1382 C CA . SER A 1 170 ? 29.259 20.777 -4.428 1.00 20.70 195 SER A CA 1
ATOM 1383 C C . SER A 1 170 ? 29.316 21.103 -2.935 1.00 19.27 195 SER A C 1
ATOM 1384 O O . SER A 1 170 ? 28.306 21.421 -2.307 1.00 20.45 195 SER A O 1
ATOM 1387 N N . SER A 1 171 ? 30.510 21.020 -2.367 1.00 16.67 196 SER A N 1
ATOM 1388 C CA . SER A 1 171 ? 30.668 20.972 -0.925 1.00 16.46 196 SER A CA 1
ATOM 1389 C C . SER A 1 171 ? 30.341 22.320 -0.264 1.00 17.65 196 SER A C 1
ATOM 1390 O O . SER A 1 171 ? 30.755 23.366 -0.750 1.00 18.82 196 SER A O 1
ATOM 1393 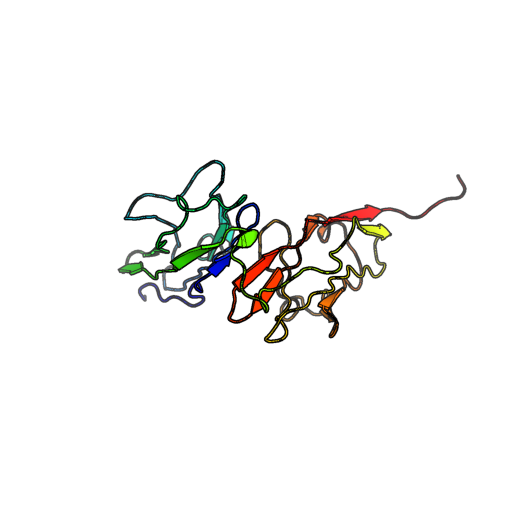N N . GLU A 1 172 ? 29.553 22.266 0.803 1.00 18.43 197 GLU A N 1
ATOM 1394 C CA . GLU A 1 172 ? 29.169 23.429 1.592 1.00 20.90 197 GLU A CA 1
ATOM 1395 C C . GLU A 1 172 ? 29.491 23.159 3.043 1.00 19.68 197 GLU A C 1
ATOM 1396 O O . GLU A 1 172 ? 29.693 22.008 3.440 1.00 17.77 197 GLU A O 1
ATOM 1402 N N . GLU A 1 173 ? 29.520 24.226 3.835 1.00 22.06 198 GLU A N 1
ATOM 1403 C CA . GLU A 1 173 ? 29.850 24.099 5.261 1.00 22.84 198 GLU A CA 1
ATOM 1404 C C . GLU A 1 173 ? 28.957 23.073 5.932 1.00 22.15 198 GLU A C 1
ATOM 1405 O O . GLU A 1 173 ? 29.403 22.286 6.771 1.00 21.16 198 GLU A O 1
ATOM 1411 N N . THR A 1 174 ? 27.691 22.984 5.512 1.00 22.50 199 THR A N 1
ATOM 1412 C CA . THR A 1 174 ? 26.791 21.989 6.061 1.00 23.13 199 THR A CA 1
ATOM 1413 C C . THR A 1 174 ? 27.195 20.505 5.847 1.00 21.70 199 THR A C 1
ATOM 1414 O O . THR A 1 174 ? 26.761 19.634 6.596 1.00 23.45 199 THR A O 1
ATOM 1418 N N . ASP A 1 175 ? 28.063 20.225 4.860 1.00 18.98 200 ASP A N 1
ATOM 1419 C CA . ASP A 1 175 ? 28.580 18.880 4.615 1.00 17.38 200 ASP A CA 1
ATOM 1420 C C . ASP A 1 175 ? 29.689 18.477 5.577 1.00 15.87 200 ASP A C 1
ATOM 1421 O O . ASP A 1 175 ? 30.072 17.319 5.616 1.00 15.23 200 ASP A O 1
ATOM 1426 N N . GLN A 1 176 ? 30.189 19.437 6.354 1.00 16.87 201 GLN A N 1
ATOM 1427 C CA . GLN A 1 176 ? 31.190 19.094 7.366 1.00 16.45 201 GLN A CA 1
ATOM 1428 C C . GLN A 1 176 ? 30.598 18.174 8.420 1.00 17.28 201 GLN A C 1
ATOM 1429 O O . GLN A 1 176 ? 29.411 18.280 8.790 1.00 18.26 201 GLN A O 1
ATOM 1435 N N . GLY A 1 177 ? 31.412 17.244 8.899 1.00 15.92 202 GLY A N 1
ATOM 1436 C CA . GLY A 1 177 ? 30.958 16.319 9.940 1.00 16.15 202 GLY A CA 1
ATOM 1437 C C . GLY A 1 177 ? 31.793 15.052 9.926 1.00 15.22 202 GLY A C 1
ATOM 1438 O O . GLY A 1 177 ? 32.817 14.978 9.241 1.00 14.66 202 GLY A O 1
ATOM 1439 N N . LYS A 1 178 ? 31.345 14.074 10.703 1.00 15.72 203 LYS A N 1
ATOM 1440 C CA . LYS A 1 178 ? 32.062 12.821 10.928 1.00 16.27 203 LYS A CA 1
ATOM 1441 C C . LYS A 1 178 ? 31.424 11.676 10.151 1.00 14.91 203 LYS A C 1
ATOM 1442 O O . LYS A 1 178 ? 30.294 11.232 10.462 1.00 15.29 203 LYS A O 1
ATOM 1448 N N . TYR A 1 179 ? 32.130 11.181 9.154 1.00 12.65 204 TYR A N 1
ATOM 1449 C CA . TYR A 1 179 ? 31.617 10.154 8.264 1.00 13.51 204 TYR A CA 1
ATOM 1450 C C . TYR A 1 179 ? 32.164 8.785 8.639 1.00 13.42 204 TYR A C 1
ATOM 1451 O O . TYR A 1 179 ? 33.340 8.660 8.998 1.00 13.88 204 TYR A O 1
ATOM 1460 N N . GLU A 1 180 ? 31.303 7.774 8.538 1.00 13.14 205 GLU A N 1
ATOM 1461 C CA . GLU A 1 180 ? 31.675 6.380 8.691 1.00 12.88 205 GLU A CA 1
ATOM 1462 C C . GLU A 1 180 ? 31.083 5.565 7.572 1.00 12.97 205 GLU A C 1
ATOM 1463 O O . GLU A 1 180 ? 29.916 5.746 7.224 1.00 13.81 205 GLU A O 1
ATOM 1469 N N A CYS A 1 181 ? 31.890 4.648 7.037 0.50 13.80 206 CYS A N 1
ATOM 1470 N N B CYS A 1 181 ? 31.857 4.675 6.955 0.50 12.99 206 CYS A N 1
ATOM 1471 C CA A CYS A 1 181 ? 31.454 3.641 6.098 0.50 14.22 206 CYS A CA 1
ATOM 1472 C CA B CYS A 1 181 ? 31.238 3.712 6.077 0.50 13.18 206 CYS A CA 1
ATOM 1473 C C A CYS A 1 181 ? 31.055 2.369 6.846 0.50 14.31 206 CYS A C 1
ATOM 1474 C C B CYS A 1 181 ? 31.050 2.390 6.797 0.50 13.68 206 CYS A C 1
ATOM 1475 O O A CYS A 1 181 ? 31.684 2.008 7.844 0.50 14.41 206 CYS A O 1
ATOM 1476 O O B CYS A 1 181 ? 31.794 2.033 7.715 0.50 14.00 206 CYS A O 1
ATOM 1481 N N . VAL A 1 182 ? 30.006 1.699 6.374 1.00 14.20 207 VAL A N 1
ATOM 1482 C CA . VAL A 1 182 ? 29.514 0.469 7.007 1.00 13.69 207 VAL A CA 1
ATOM 1483 C C . VAL A 1 182 ? 29.358 -0.613 5.941 1.00 14.90 207 VAL A C 1
ATOM 1484 O O . VAL A 1 182 ? 28.688 -0.419 4.922 1.00 14.36 207 VAL A O 1
ATOM 1488 N N . ALA A 1 183 ? 30.005 -1.754 6.178 1.00 15.34 208 ALA A N 1
ATOM 1489 C CA . ALA A 1 183 ? 29.904 -2.899 5.291 1.00 16.09 208 ALA A CA 1
ATOM 1490 C C . ALA A 1 183 ? 29.093 -3.994 5.971 1.00 17.07 208 ALA A C 1
ATOM 1491 O O . ALA A 1 183 ? 29.394 -4.412 7.102 1.00 16.98 208 ALA A O 1
ATOM 1493 N N . SER A 1 184 ? 28.043 -4.434 5.286 1.00 17.44 209 SER A N 1
ATOM 1494 C CA . SER A 1 184 ? 27.083 -5.367 5.837 1.00 18.58 209 SER A CA 1
ATOM 1495 C C . SER A 1 184 ? 26.796 -6.543 4.911 1.00 19.91 209 SER A C 1
ATOM 1496 O O . SER A 1 184 ? 26.576 -6.371 3.716 1.00 20.95 209 SER A O 1
ATOM 1499 N N . ASN A 1 185 ? 26.762 -7.733 5.488 1.00 19.92 210 ASN A N 1
ATOM 1500 C CA . ASN A 1 185 ? 26.256 -8.914 4.807 1.00 21.80 210 ASN A CA 1
ATOM 1501 C C . ASN A 1 185 ? 25.593 -9.866 5.807 1.00 22.61 210 ASN A C 1
ATOM 1502 O O . ASN A 1 185 ? 25.457 -9.519 6.971 1.00 21.74 210 ASN A O 1
ATOM 1507 N N . SER A 1 186 ? 25.167 -11.051 5.361 1.00 24.61 211 SER A N 1
ATOM 1508 C CA . SER A 1 186 ? 24.476 -12.010 6.237 1.00 25.77 211 SER A CA 1
ATOM 1509 C C . SER A 1 186 ? 25.328 -12.469 7.435 1.00 25.41 211 SER A C 1
ATOM 1510 O O . SER A 1 186 ? 24.786 -12.905 8.454 1.00 25.82 211 SER A O 1
ATOM 1513 N N . ALA A 1 187 ? 26.647 -12.386 7.304 1.00 24.56 212 ALA A N 1
ATOM 1514 C CA . ALA A 1 187 ? 27.574 -12.725 8.395 1.00 24.96 212 ALA A CA 1
ATOM 1515 C C . ALA A 1 187 ? 27.662 -11.649 9.500 1.00 23.56 212 ALA A C 1
ATOM 1516 O O . ALA A 1 187 ? 27.966 -11.959 10.666 1.00 24.51 212 ALA A O 1
ATOM 1518 N N . GLY A 1 188 ? 27.418 -10.390 9.146 1.00 21.78 213 GLY A N 1
ATOM 1519 C CA . GLY A 1 188 ? 27.469 -9.310 10.131 1.00 20.89 213 GLY A CA 1
ATOM 1520 C C . GLY A 1 188 ? 27.774 -7.945 9.559 1.00 19.70 213 GLY A C 1
ATOM 1521 O O . GLY A 1 188 ? 27.647 -7.731 8.355 1.00 19.88 213 GLY A O 1
ATOM 1522 N N . VAL A 1 189 ? 28.210 -7.039 10.434 1.00 18.72 214 VAL A N 1
ATOM 1523 C CA . VAL A 1 189 ? 28.387 -5.624 10.105 1.00 17.86 214 VAL A CA 1
ATOM 1524 C C . VAL A 1 189 ? 29.718 -5.112 10.658 1.00 17.19 214 VAL A C 1
ATOM 1525 O O . VAL A 1 189 ? 30.068 -5.418 11.799 1.00 17.93 214 VAL A O 1
ATOM 1529 N N . ARG A 1 190 ? 30.427 -4.319 9.862 1.00 16.84 215 ARG A N 1
ATOM 1530 C CA . ARG A 1 190 ? 31.707 -3.737 10.254 1.00 17.45 215 ARG A CA 1
ATOM 1531 C C . ARG A 1 190 ? 31.758 -2.281 9.825 1.00 15.95 215 ARG A C 1
ATOM 1532 O O . ARG A 1 190 ? 31.461 -1.934 8.659 1.00 14.43 215 ARG A O 1
ATOM 1540 N N . TYR A 1 191 ? 32.117 -1.428 10.774 1.00 15.38 216 TYR A N 1
ATOM 1541 C CA . TYR A 1 191 ? 32.293 -0.002 10.543 1.00 14.04 216 TYR A CA 1
ATOM 1542 C C . TYR A 1 191 ? 33.746 0.326 10.252 1.00 14.02 216 TYR A C 1
ATOM 1543 O O . TYR A 1 191 ? 34.676 -0.219 10.879 1.00 15.11 216 TYR A O 1
ATOM 1552 N N . SER A 1 192 ? 33.947 1.273 9.351 1.00 13.27 217 SER A N 1
ATOM 1553 C CA . SER A 1 192 ? 35.252 1.883 9.187 1.00 13.56 217 SER A CA 1
ATOM 1554 C C . SER A 1 192 ? 35.577 2.792 10.343 1.00 14.53 217 SER A C 1
ATOM 1555 O O . SER A 1 192 ? 34.697 3.247 11.068 1.00 14.42 217 SER A O 1
ATOM 1558 N N . SER A 1 193 ? 36.862 3.097 10.504 1.00 15.37 218 SER A N 1
ATOM 1559 C CA . SER A 1 193 ? 37.246 4.222 11.352 1.00 15.94 218 SER A CA 1
ATOM 1560 C C . SER A 1 193 ? 36.565 5.466 10.784 1.00 14.07 218 SER A C 1
ATOM 1561 O O . SER A 1 193 ? 36.334 5.557 9.583 1.00 13.77 218 SER A O 1
ATOM 1564 N N . PRO A 1 194 ? 36.249 6.443 11.638 1.00 14.75 219 PRO A N 1
ATOM 1565 C CA . PRO A 1 194 ? 35.570 7.630 11.132 1.00 14.05 219 PRO A CA 1
ATOM 1566 C C . PRO A 1 194 ? 36.526 8.545 10.384 1.00 13.72 219 PRO A C 1
ATOM 1567 O O . PRO A 1 194 ? 37.759 8.496 10.597 1.00 14.38 219 PRO A O 1
ATOM 1571 N N . ALA A 1 195 ? 35.961 9.371 9.517 1.00 12.81 220 ALA A N 1
ATOM 1572 C CA . ALA A 1 195 ? 36.707 10.392 8.787 1.00 13.34 220 ALA A CA 1
ATOM 1573 C C . ALA A 1 195 ? 35.947 11.701 8.862 1.00 14.03 220 ALA A C 1
ATOM 1574 O O . ALA A 1 195 ? 34.747 11.761 8.474 1.00 14.44 220 ALA A O 1
ATOM 1576 N N . ASN A 1 196 ? 36.635 12.742 9.311 1.00 14.96 221 ASN A N 1
ATOM 1577 C CA . ASN A 1 196 ? 36.068 14.078 9.320 1.00 15.38 221 ASN A CA 1
ATOM 1578 C C . ASN A 1 196 ? 36.229 14.770 7.976 1.00 14.64 221 ASN A C 1
ATOM 1579 O O . ASN A 1 196 ? 37.224 14.596 7.279 1.00 14.09 221 ASN A O 1
ATOM 1584 N N . LEU A 1 197 ? 35.213 15.547 7.591 1.00 14.01 222 LEU A N 1
ATOM 1585 C CA . LEU A 1 197 ? 35.253 16.349 6.383 1.00 12.52 222 LEU A CA 1
ATOM 1586 C C . LEU A 1 197 ? 35.206 17.816 6.763 1.00 13.06 222 LEU A C 1
ATOM 1587 O O . LEU A 1 197 ? 34.373 18.211 7.584 1.00 12.84 222 LEU A O 1
ATOM 1592 N N . TYR A 1 198 ? 36.145 18.588 6.232 1.00 12.89 223 TYR A N 1
ATOM 1593 C CA . TYR A 1 198 ? 36.290 20.020 6.470 1.00 13.88 223 TYR A CA 1
ATOM 1594 C C . TYR A 1 198 ? 36.178 20.766 5.143 1.00 14.05 223 TYR A C 1
ATOM 1595 O O . TYR A 1 198 ? 36.717 20.315 4.125 1.00 12.88 223 TYR A O 1
ATOM 1604 N N . VAL A 1 199 ? 35.507 21.924 5.155 1.00 14.66 224 VAL A N 1
ATOM 1605 C CA . VAL A 1 199 ? 35.381 22.757 3.974 1.00 15.57 224 VAL A CA 1
ATOM 1606 C C . VAL A 1 199 ? 36.266 23.975 4.205 1.00 15.68 224 VAL A C 1
ATOM 1607 O O . VAL A 1 199 ? 36.213 24.606 5.281 1.00 17.98 224 VAL A O 1
ATOM 1611 N N . ARG A 1 200 ? 37.049 24.334 3.202 1.00 15.17 225 ARG A N 1
ATOM 1612 C CA . ARG A 1 200 ? 38.027 25.410 3.301 1.00 15.89 225 ARG A CA 1
ATOM 1613 C C . ARG A 1 200 ? 37.805 26.485 2.253 1.00 16.23 225 ARG A C 1
ATOM 1614 O O . ARG A 1 200 ? 37.009 26.315 1.332 1.00 15.26 225 ARG A O 1
ATOM 1622 N N . VAL A 1 201 ? 38.517 27.598 2.403 1.00 17.76 226 VAL A N 1
ATOM 1623 C CA . VAL A 1 201 ? 38.607 28.620 1.355 1.00 17.98 226 VAL A CA 1
ATOM 1624 C C . VAL A 1 201 ? 39.872 28.409 0.503 1.00 17.93 226 VAL A C 1
ATOM 1625 O O . VAL A 1 201 ? 40.848 27.765 0.937 1.00 18.08 226 VAL A O 1
ATOM 1629 N N . GLY A 1 202 ? 39.836 28.936 -0.710 1.00 17.59 227 GLY A N 1
ATOM 1630 C CA . GLY A 1 202 ? 40.953 28.833 -1.619 1.00 17.85 227 GLY A CA 1
ATOM 1631 C C . GLY A 1 202 ? 42.160 29.625 -1.202 1.00 18.36 227 GLY A C 1
ATOM 1632 O O . GLY A 1 202 ? 42.063 30.579 -0.423 1.00 20.01 227 GLY A O 1
ATOM 1633 N N . THR A 1 203 ? 43.308 29.285 -1.770 1.00 18.50 228 THR A N 1
ATOM 1634 C CA . THR A 1 203 ? 44.485 30.131 -1.635 1.00 19.51 228 THR A CA 1
ATOM 1635 C C . THR A 1 203 ? 44.268 31.510 -2.254 1.00 21.94 228 THR A C 1
ATOM 1636 O O . THR A 1 203 ? 43.425 31.689 -3.140 1.00 21.25 228 THR A O 1
ATOM 1640 N N . LYS A 1 204 ? 45.030 32.484 -1.758 1.00 25.04 229 LYS A N 1
ATOM 1641 C CA . LYS A 1 204 ? 45.037 33.849 -2.276 1.00 29.41 229 LYS A CA 1
ATOM 1642 C C . LYS A 1 204 ? 46.475 34.363 -2.422 1.00 31.64 229 LYS A C 1
ATOM 1643 O O . LYS A 1 204 ? 47.374 33.875 -1.750 1.00 31.95 229 LYS A O 1
ATOM 1649 N N . HIS A 1 205 ? 46.675 35.377 -3.249 1.00 34.39 230 HIS A N 1
ATOM 1650 C CA . HIS A 1 205 ? 48.001 36.008 -3.389 1.00 38.95 230 HIS A CA 1
ATOM 1651 C C . HIS A 1 205 ? 48.477 36.737 -2.122 1.00 43.39 230 HIS A C 1
ATOM 1652 O O . HIS A 1 205 ? 49.666 36.674 -1.783 1.00 44.73 230 HIS A O 1
ATOM 1659 N N . HIS A 1 206 ? 47.567 37.454 -1.460 1.00 45.52 231 HIS A N 1
ATOM 1660 C CA . HIS A 1 206 ? 47.919 38.322 -0.325 1.00 50.83 231 HIS A CA 1
ATOM 1661 C C . HIS A 1 206 ? 47.247 37.835 0.948 1.00 49.80 231 HIS A C 1
ATOM 1662 O O . HIS A 1 206 ? 47.178 36.632 1.184 1.00 50.99 231 HIS A O 1
#

GO terms:
  GO:0008201 heparin binding (F, IDA)
  GO:0005886 plasma membrane (C, IDA)
  GO:0030424 axon (C, IDA)
  GO:0042803 protein homodimerization activity (F, IDA)
  GO:0043395 heparan sulfate proteoglycan binding (F, IDA)
  GO:0004725 protein tyrosine phosphatase activity (F, TAS)
  GO:0005886 plasma membrane (C, TAS)